Protein AF-E8ZH91-F1 (afdb_monomer)

Organism: Mycoplasma haemofelis (strain Langford 1) (NCBI:txid941640)

Solvent-accessible surface area (backbone atoms only — not comparable to full-atom values): 11921 Å² total; per-residue (Å²): 138,83,81,82,83,79,80,73,83,78,78,80,71,91,75,72,88,72,87,72,75,73,82,81,60,95,68,73,60,91,78,53,61,25,40,47,56,72,52,58,74,83,17,46,54,58,58,84,64,66,61,60,73,58,43,47,52,35,48,59,49,49,56,70,47,86,81,54,51,76,78,55,53,72,42,44,86,56,55,57,65,55,52,28,50,50,41,50,55,55,32,66,34,74,56,61,94,54,69,67,47,56,49,44,54,66,60,38,33,40,29,34,42,72,74,51,42,91,43,37,56,61,88,84,59,59,60,83,42,64,64,31,49,54,20,38,54,44,52,61,67,53,85,69,87,80,48,70,70,56,54,51,47,64,68,50,65,63,66,85,89,66,42,43,39,20,44,46,44,47,53,51,40,57,54,49,36,70,35,66,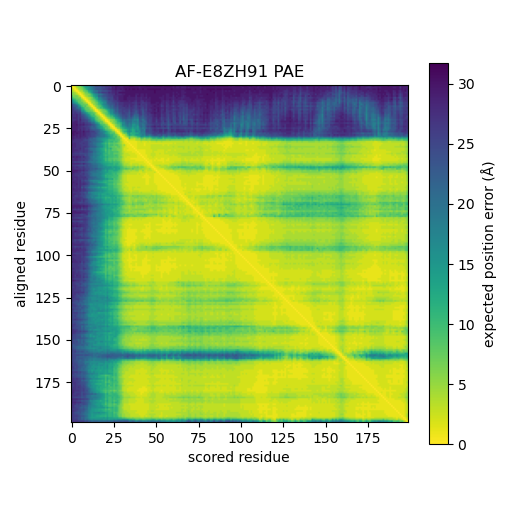28,77,49,83,85,31,67,68,53,49,48,43,68,62,25,38,34,60,128

pLDDT: mean 84.38, std 20.53, range [28.84, 97.69]

Sequence (199 aa):
MTLPAKIGASSLAFGGTAAAGYYAVSHYSSEDKSYRGKFLSISLLNTVSGDDSYWTKRLESLKKDSEASSGLSSIKTKTIEDLRGWCKDSLSRQFEEGKLFKEIDSYCTFKVLDKLGSNAIPETTADGDSKWKTAFDALGKIAEHLGEELEGIKKTQDSGSNNATKVAVKGWCKKMYSETYKGDSDKLFEVAKKVCVSA

Mean predicted aligned error: 8.86 Å

Foldseek 3Di:
DDDDDPPDDDPPPPPDPPVCPDLPPPPPPVPQQFLLSSADPQFFDDLPDDPQVVLVVLLVVLLVDPPDDPQSVVCNVHDSNSLSVSLVVRRNHGDDDDDSSSSNQQRGTDALCNVLDPQFDDLPPDLPDCLLVQLLVLLLPDPDDPDDLSVVLVPDDDDPPPSRNSVSLSVLLVVRRRGGDRDPPPPSSVSNNRRRGRD

Structure (mmCIF, N/CA/C/O backbone):
data_AF-E8ZH91-F1
#
_entry.id   AF-E8ZH91-F1
#
loop_
_atom_site.group_PDB
_atom_site.id
_atom_site.type_symbol
_atom_site.label_atom_id
_atom_site.label_alt_id
_atom_site.label_comp_id
_atom_site.label_asym_id
_atom_site.label_entity_id
_atom_site.label_seq_id
_atom_site.pdbx_PDB_ins_code
_atom_site.Cartn_x
_atom_site.Cartn_y
_atom_site.Cartn_z
_atom_site.occupancy
_atom_site.B_iso_or_equiv
_atom_site.auth_seq_id
_atom_site.auth_comp_id
_atom_site.auth_asym_id
_atom_site.auth_atom_id
_atom_site.pdbx_PDB_model_num
ATOM 1 N N . MET A 1 1 ? -26.673 33.433 35.878 1.00 32.81 1 MET A N 1
ATOM 2 C CA . MET A 1 1 ? -26.704 33.315 34.405 1.00 32.81 1 MET A CA 1
ATOM 3 C C . MET A 1 1 ? -25.358 32.771 33.962 1.00 32.81 1 MET A C 1
ATOM 5 O O . MET A 1 1 ? -24.395 33.519 33.896 1.00 32.81 1 MET A O 1
ATOM 9 N N . THR A 1 2 ? -25.257 31.458 33.791 1.00 32.34 2 THR A N 1
ATOM 10 C CA . THR A 1 2 ? -24.033 30.769 33.367 1.00 32.34 2 THR A CA 1
ATOM 11 C C . THR A 1 2 ? -24.136 30.491 31.869 1.00 32.34 2 THR A C 1
ATOM 13 O O . THR A 1 2 ? -25.056 29.815 31.415 1.00 32.34 2 THR A O 1
ATOM 16 N N . LEU A 1 3 ? -23.235 31.085 31.086 1.00 30.09 3 LEU A N 1
ATOM 17 C CA . LEU A 1 3 ? -23.124 30.857 29.644 1.00 30.09 3 LEU A CA 1
ATOM 18 C C . LEU A 1 3 ? -22.546 29.452 29.388 1.00 30.09 3 LEU A C 1
ATOM 20 O O . LEU A 1 3 ? -21.540 29.105 30.010 1.00 30.09 3 LEU A O 1
ATOM 24 N N . PRO A 1 4 ? -23.122 28.641 28.483 1.00 37.66 4 PRO A N 1
ATOM 25 C CA . PRO A 1 4 ? -22.535 27.362 28.111 1.00 37.66 4 PRO A CA 1
ATOM 26 C C . PRO A 1 4 ? -21.319 27.585 27.203 1.00 37.66 4 PRO A C 1
ATOM 28 O O . PRO A 1 4 ? -21.410 28.232 26.156 1.00 37.66 4 PRO A O 1
ATOM 31 N N . ALA A 1 5 ? -20.177 27.027 27.603 1.00 36.41 5 ALA A N 1
ATOM 32 C CA . ALA A 1 5 ? -18.974 26.969 26.786 1.00 36.41 5 ALA A CA 1
ATOM 33 C C . ALA A 1 5 ? -19.236 26.092 25.551 1.00 36.41 5 ALA A C 1
ATOM 35 O O . ALA A 1 5 ? -19.350 24.870 25.644 1.00 36.41 5 ALA A O 1
ATOM 36 N N . LYS A 1 6 ? -19.344 26.724 24.379 1.00 32.88 6 LYS A N 1
ATOM 37 C CA . LYS A 1 6 ? -19.274 26.038 23.087 1.00 32.88 6 LYS A CA 1
ATOM 38 C C . LYS A 1 6 ? -17.827 25.598 22.876 1.00 32.88 6 LYS A C 1
ATOM 40 O O . LYS A 1 6 ? -16.986 26.406 22.494 1.00 32.88 6 LYS A O 1
ATOM 45 N N . ILE A 1 7 ? -17.537 24.330 23.151 1.00 42.38 7 ILE A N 1
ATOM 46 C CA . ILE A 1 7 ? -16.271 23.706 22.765 1.00 42.38 7 ILE A CA 1
ATOM 47 C C . ILE A 1 7 ? -16.329 23.532 21.247 1.00 42.38 7 ILE A C 1
ATOM 49 O O . ILE A 1 7 ? -17.096 22.724 20.724 1.00 42.38 7 ILE A O 1
ATOM 53 N N . GLY A 1 8 ? -15.594 24.397 20.549 1.00 30.22 8 GLY A N 1
ATOM 54 C CA . GLY A 1 8 ? -15.478 24.395 19.100 1.00 30.22 8 GLY A CA 1
ATOM 55 C C . GLY A 1 8 ? -14.871 23.088 18.607 1.00 30.22 8 GLY A C 1
ATOM 56 O O . GLY A 1 8 ? -13.897 22.592 19.169 1.00 30.22 8 GLY A O 1
ATOM 57 N N . ALA A 1 9 ? -15.474 22.547 17.552 1.00 37.38 9 ALA A N 1
ATOM 58 C CA . ALA A 1 9 ? -14.964 21.415 16.807 1.00 37.38 9 ALA A CA 1
ATOM 59 C C . ALA A 1 9 ? -13.554 21.736 16.295 1.00 37.38 9 ALA A C 1
ATOM 61 O O . ALA A 1 9 ? -13.376 22.560 15.398 1.00 37.38 9 ALA A O 1
ATOM 62 N N . SER A 1 10 ? -12.551 21.086 16.876 1.00 33.47 10 SER A N 1
ATOM 63 C CA . SER A 1 10 ? -11.216 21.004 16.308 1.00 33.47 10 SER A CA 1
ATOM 64 C C . SER A 1 10 ? -11.317 20.202 15.015 1.00 33.47 10 SER A C 1
ATOM 66 O O . SER A 1 10 ? -11.408 18.977 15.005 1.00 33.47 10 SER A O 1
ATOM 68 N N . SER A 1 11 ? -11.343 20.925 13.900 1.00 33.50 11 SER A N 1
ATOM 69 C CA . SER A 1 11 ? -11.071 20.397 12.574 1.00 33.50 11 SER A CA 1
ATOM 70 C C . SER A 1 11 ? -9.696 19.730 12.594 1.00 33.50 11 SER A C 1
ATOM 72 O O . SER A 1 11 ? -8.673 20.410 12.502 1.00 33.50 11 SER A O 1
ATOM 74 N N . LEU A 1 12 ? -9.666 18.403 12.733 1.00 41.19 12 LEU A N 1
ATOM 75 C CA . LEU A 1 12 ? -8.508 17.600 12.360 1.00 41.19 12 LEU A CA 1
ATOM 76 C C . LEU A 1 12 ? -8.372 17.733 10.844 1.00 41.19 12 LEU A C 1
ATOM 78 O O . LEU A 1 12 ? -8.980 16.998 10.068 1.00 41.19 12 LEU A O 1
ATOM 82 N N . ALA A 1 13 ? -7.637 18.758 10.427 1.00 35.25 13 ALA A N 1
ATOM 83 C CA . ALA A 1 13 ? -7.169 18.891 9.069 1.00 35.25 13 ALA A CA 1
ATOM 84 C C . ALA A 1 13 ? -6.273 17.679 8.791 1.00 35.25 13 ALA A C 1
ATOM 86 O O . ALA A 1 13 ? -5.110 17.646 9.188 1.00 35.25 13 ALA A O 1
ATOM 87 N N . PHE A 1 14 ? -6.825 16.663 8.127 1.00 39.09 14 PHE A N 1
ATOM 88 C CA . PHE A 1 14 ? -6.058 15.597 7.488 1.00 39.09 14 PHE A CA 1
ATOM 89 C C . PHE A 1 14 ? -5.328 16.195 6.276 1.00 39.09 14 PHE A C 1
ATOM 91 O O . PHE A 1 14 ? -5.672 15.963 5.123 1.00 39.09 14 PHE A O 1
ATOM 98 N N . GLY A 1 15 ? -4.351 17.050 6.562 1.00 33.69 15 GLY A N 1
ATOM 99 C CA . GLY A 1 15 ? -3.428 17.663 5.622 1.00 33.69 15 GLY A CA 1
ATOM 100 C C . GLY A 1 15 ? -2.024 17.416 6.145 1.00 33.69 15 GLY A C 1
ATOM 101 O O . GLY A 1 15 ? -1.404 18.302 6.716 1.00 33.69 15 GLY A O 1
ATOM 102 N N . GLY A 1 16 ? -1.558 16.177 6.028 1.00 28.84 16 GLY A N 1
ATOM 103 C CA . GLY A 1 16 ? -0.241 15.771 6.496 1.00 28.84 16 GLY A CA 1
ATOM 104 C C . GLY A 1 16 ? 0.363 14.790 5.513 1.00 28.84 16 GLY A C 1
ATOM 105 O O . GLY A 1 16 ? 0.122 13.589 5.591 1.00 28.84 16 GLY A O 1
ATOM 106 N N . THR A 1 17 ? 1.141 15.310 4.570 1.00 34.09 17 THR A N 1
ATOM 107 C CA . THR A 1 17 ? 2.074 14.541 3.750 1.00 34.09 17 THR A CA 1
ATOM 108 C C . THR A 1 17 ? 3.071 13.821 4.657 1.00 34.09 17 THR A C 1
ATOM 110 O O . THR A 1 17 ? 4.133 14.353 4.963 1.00 34.09 17 THR A O 1
ATOM 113 N N . ALA A 1 18 ? 2.764 12.592 5.060 1.00 34.50 18 ALA A N 1
ATOM 114 C CA . ALA A 1 18 ? 3.740 11.676 5.644 1.00 34.50 18 ALA A CA 1
ATOM 115 C C . ALA A 1 18 ? 4.504 10.922 4.537 1.00 34.50 18 ALA A C 1
ATOM 117 O O . ALA A 1 18 ? 4.750 9.731 4.642 1.00 34.50 18 ALA A O 1
ATOM 118 N N . ALA A 1 19 ? 4.894 11.602 3.454 1.00 31.41 19 ALA A N 1
ATOM 119 C CA . ALA A 1 19 ? 5.746 11.024 2.410 1.00 31.41 19 ALA A CA 1
ATOM 120 C C . ALA A 1 19 ? 7.231 11.197 2.773 1.00 31.41 19 ALA A C 1
ATOM 122 O O . ALA A 1 19 ? 8.009 11.781 2.014 1.00 31.41 19 ALA A O 1
ATOM 123 N N . ALA A 1 20 ? 7.588 10.754 3.976 1.00 34.28 20 ALA A N 1
ATOM 124 C CA . ALA A 1 20 ? 8.959 10.597 4.454 1.00 34.28 20 ALA A CA 1
ATOM 125 C C . ALA A 1 20 ? 8.969 9.629 5.649 1.00 34.28 20 ALA A C 1
ATOM 127 O O . ALA A 1 20 ? 9.540 9.907 6.701 1.00 34.28 20 ALA A O 1
ATOM 128 N N . GLY A 1 21 ? 8.285 8.490 5.512 1.00 34.25 21 GLY A N 1
ATOM 129 C CA . GLY A 1 21 ? 8.521 7.352 6.390 1.00 34.25 21 GLY A CA 1
ATOM 130 C C . GLY A 1 21 ? 9.937 6.858 6.137 1.00 34.25 21 GLY A C 1
ATOM 131 O O . GLY A 1 21 ? 10.167 6.104 5.195 1.00 34.25 21 GLY A O 1
ATOM 132 N N . TYR A 1 22 ? 10.878 7.355 6.941 1.00 31.81 22 TYR A N 1
ATOM 133 C CA . TYR A 1 22 ? 12.260 6.906 7.015 1.00 31.81 22 TYR A CA 1
ATOM 134 C C . TYR A 1 22 ? 12.331 5.395 6.786 1.00 31.81 22 TYR A C 1
ATOM 136 O O . TYR A 1 22 ? 11.801 4.595 7.560 1.00 31.81 22 TYR A O 1
ATOM 144 N N . TYR A 1 23 ? 13.015 5.008 5.716 1.00 42.66 23 TYR A N 1
ATOM 145 C CA . TYR A 1 23 ? 13.534 3.664 5.542 1.00 42.66 23 TYR A CA 1
ATOM 146 C C . TYR A 1 23 ? 14.644 3.449 6.580 1.00 42.66 23 TYR A C 1
ATOM 148 O O . TYR A 1 23 ? 15.828 3.433 6.261 1.00 42.66 23 TYR A O 1
ATOM 156 N N . ALA A 1 24 ? 14.267 3.317 7.853 1.00 37.59 24 ALA A N 1
ATOM 157 C CA . ALA A 1 24 ? 15.140 2.815 8.902 1.00 37.59 24 ALA A CA 1
ATOM 158 C C . ALA A 1 24 ? 15.283 1.300 8.708 1.00 37.59 24 ALA A C 1
ATOM 160 O O . ALA A 1 24 ? 14.710 0.497 9.437 1.00 37.59 24 ALA A O 1
ATOM 161 N N . VAL A 1 25 ? 16.003 0.905 7.658 1.00 43.38 25 VAL A N 1
ATOM 162 C CA . VAL A 1 25 ? 16.436 -0.476 7.474 1.00 43.38 25 VAL A CA 1
ATOM 163 C C . VAL A 1 25 ? 17.765 -0.605 8.208 1.00 43.38 25 VAL A C 1
ATOM 165 O O . VAL A 1 25 ? 18.809 -0.203 7.703 1.00 43.38 25 VAL A O 1
ATOM 168 N N . SER A 1 26 ? 17.743 -1.195 9.402 1.00 42.44 26 SER A N 1
ATOM 169 C CA . SER A 1 26 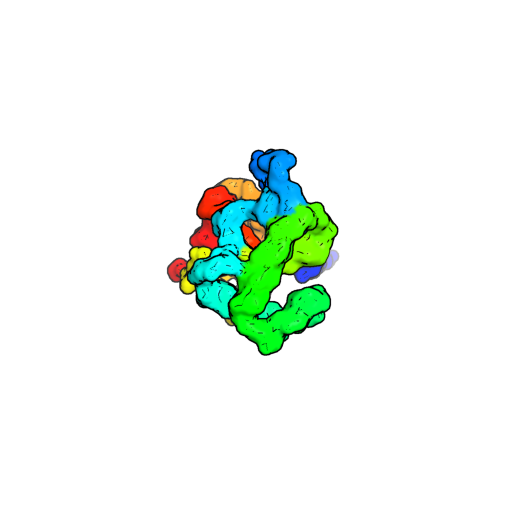? 18.935 -1.641 1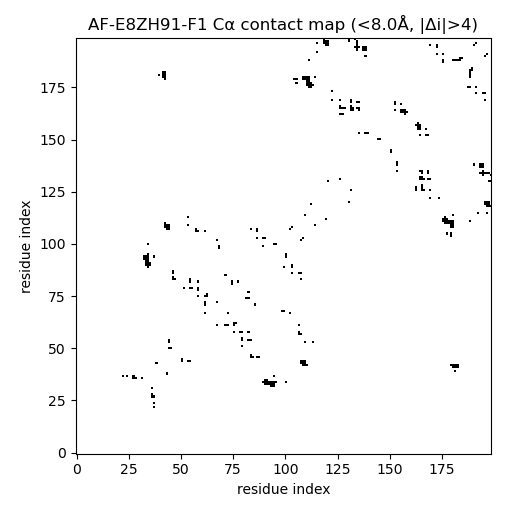0.140 1.00 42.44 26 SER A CA 1
ATOM 170 C C . SER A 1 26 ? 19.637 -2.852 9.494 1.00 42.44 26 SER A C 1
ATOM 172 O O . SER A 1 26 ? 20.406 -3.552 10.141 1.00 42.44 26 SER A O 1
ATOM 174 N N . HIS A 1 27 ? 19.437 -3.064 8.193 1.00 44.91 27 HIS A N 1
ATOM 175 C CA . HIS A 1 27 ? 20.211 -3.966 7.341 1.00 44.91 27 HIS A CA 1
ATOM 176 C C . HIS A 1 27 ? 20.866 -3.176 6.203 1.00 44.91 27 HIS A C 1
ATOM 178 O O . HIS A 1 27 ? 20.747 -3.510 5.027 1.00 44.91 27 HIS A O 1
ATOM 184 N N . TYR A 1 28 ? 21.568 -2.100 6.568 1.00 44.47 28 TYR A N 1
ATOM 185 C CA . TYR A 1 28 ? 22.561 -1.479 5.701 1.00 44.47 28 TYR A CA 1
ATOM 186 C C . TYR A 1 28 ? 23.697 -2.488 5.483 1.00 44.47 28 TYR A C 1
ATOM 188 O O . TYR A 1 28 ? 24.659 -2.531 6.247 1.00 44.47 28 TYR A O 1
ATOM 196 N N . SER A 1 29 ? 23.572 -3.339 4.462 1.00 48.94 29 SER A N 1
ATOM 197 C CA . SER A 1 29 ? 24.745 -3.987 3.882 1.00 48.94 29 SER A CA 1
ATOM 198 C C . SER A 1 29 ? 25.512 -2.889 3.158 1.00 48.94 29 SER A C 1
ATOM 200 O O . SER A 1 29 ? 25.027 -2.334 2.173 1.00 48.94 29 SER A O 1
ATOM 202 N N . SER A 1 30 ? 26.673 -2.511 3.686 1.00 55.28 30 SER A N 1
ATOM 203 C CA . SER A 1 30 ? 27.476 -1.373 3.223 1.00 55.28 30 SER A CA 1
ATOM 204 C C . SER A 1 30 ? 27.987 -1.484 1.780 1.00 55.28 30 SER A C 1
ATOM 206 O O . SER A 1 30 ? 28.663 -0.572 1.306 1.00 55.28 30 SER A O 1
ATOM 208 N N . GLU A 1 31 ? 27.688 -2.584 1.088 1.00 68.62 31 GLU A N 1
ATOM 209 C CA . GLU A 1 31 ? 28.233 -2.907 -0.229 1.00 68.62 31 GLU A CA 1
ATOM 210 C C . GLU A 1 31 ? 27.305 -2.522 -1.391 1.00 68.62 31 GLU A C 1
ATOM 212 O O . GLU A 1 31 ? 27.800 -2.043 -2.412 1.00 68.62 31 GLU A O 1
ATOM 217 N N . ASP A 1 32 ? 25.976 -2.631 -1.248 1.00 79.44 32 ASP A N 1
ATOM 218 C CA . ASP A 1 32 ? 25.045 -2.263 -2.325 1.00 79.44 32 ASP A CA 1
ATOM 219 C C . ASP A 1 32 ? 24.571 -0.810 -2.184 1.00 79.44 32 ASP A C 1
ATOM 221 O O . ASP A 1 32 ? 23.653 -0.473 -1.432 1.00 79.44 32 ASP A O 1
ATOM 225 N N . LYS A 1 33 ? 25.226 0.076 -2.939 1.00 87.06 33 LYS A N 1
ATOM 226 C CA . LYS A 1 33 ? 24.885 1.503 -3.014 1.00 87.06 33 LYS A CA 1
ATOM 227 C C . LYS A 1 33 ? 23.756 1.802 -3.999 1.00 87.06 33 LYS A C 1
ATOM 229 O O . LYS A 1 33 ? 23.484 2.978 -4.231 1.00 87.06 33 LYS A O 1
ATOM 234 N N . SER A 1 34 ? 23.131 0.798 -4.610 1.00 93.00 34 SER A N 1
ATOM 235 C CA . SER A 1 34 ? 22.026 1.008 -5.543 1.00 93.00 34 SER A CA 1
ATOM 236 C C . SER A 1 34 ? 20.705 1.314 -4.832 1.00 93.00 34 SER A C 1
ATOM 238 O O . SER A 1 34 ? 20.564 1.141 -3.618 1.00 93.00 34 SER A O 1
ATOM 240 N N . TYR A 1 35 ? 19.701 1.745 -5.596 1.00 92.56 35 TYR A N 1
ATOM 241 C CA . TYR A 1 35 ? 18.329 1.840 -5.101 1.00 92.56 35 TYR A CA 1
ATOM 242 C C . TYR A 1 35 ? 17.803 0.493 -4.601 1.00 92.56 35 TYR A C 1
ATOM 244 O O . TYR A 1 35 ? 17.126 0.469 -3.576 1.00 92.56 35 TYR A O 1
ATOM 252 N N . ARG A 1 36 ? 18.132 -0.625 -5.267 1.00 93.81 36 ARG A N 1
ATOM 253 C CA . ARG A 1 36 ? 17.724 -1.974 -4.840 1.00 93.81 36 ARG A CA 1
ATOM 254 C C . ARG A 1 36 ? 18.153 -2.262 -3.405 1.00 93.81 36 ARG A C 1
ATOM 256 O O . ARG A 1 36 ? 17.325 -2.736 -2.634 1.00 93.81 36 ARG A O 1
ATOM 263 N N . GLY A 1 37 ? 19.379 -1.894 -3.034 1.00 89.31 37 GLY A N 1
ATOM 264 C CA . GLY A 1 37 ? 19.910 -2.063 -1.678 1.00 89.31 37 GLY A CA 1
ATOM 265 C C . GLY A 1 37 ? 19.148 -1.305 -0.581 1.00 89.31 37 GLY A C 1
ATOM 266 O O . GLY A 1 37 ? 19.400 -1.529 0.601 1.00 89.31 37 GLY A O 1
ATOM 267 N N . LYS A 1 38 ? 18.212 -0.409 -0.931 1.00 89.06 38 LYS A N 1
ATOM 268 C CA . LYS A 1 38 ? 17.367 0.325 0.031 1.00 89.06 38 LYS A CA 1
ATOM 269 C C . LYS A 1 38 ? 16.019 -0.327 0.314 1.00 89.06 38 LYS A C 1
ATOM 271 O O . LYS A 1 38 ? 15.352 0.072 1.266 1.00 89.06 38 LYS A O 1
ATOM 276 N N . PHE A 1 39 ? 15.624 -1.320 -0.475 1.00 89.69 39 PHE A N 1
ATOM 277 C CA . PHE A 1 39 ? 14.373 -2.045 -0.288 1.00 89.69 39 PHE A CA 1
ATOM 278 C C . PHE A 1 39 ? 14.654 -3.452 0.231 1.00 89.69 39 PHE A C 1
ATOM 280 O O . PHE A 1 39 ? 15.645 -4.082 -0.133 1.00 89.69 39 PHE A O 1
ATOM 287 N N . LEU A 1 40 ? 13.747 -3.980 1.052 1.00 88.94 40 LEU A N 1
ATOM 288 C CA . LEU A 1 40 ? 13.766 -5.404 1.361 1.00 88.94 40 LEU A CA 1
ATOM 289 C C . LEU A 1 40 ? 13.405 -6.176 0.090 1.00 88.94 40 LEU A C 1
A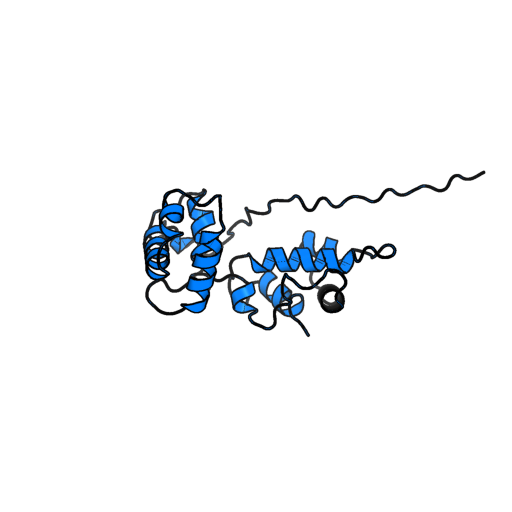TOM 291 O O . LEU A 1 40 ? 12.476 -5.796 -0.622 1.00 88.94 40 LEU A O 1
ATOM 295 N N . SER A 1 41 ? 14.082 -7.292 -0.181 1.00 90.06 41 SER A N 1
ATOM 296 C CA . SER A 1 41 ? 13.793 -8.101 -1.374 1.00 90.06 41 SER A CA 1
ATOM 297 C C . SER A 1 41 ? 12.325 -8.535 -1.446 1.00 90.06 41 SER A C 1
ATOM 299 O O . SER A 1 41 ? 11.755 -8.575 -2.528 1.00 90.06 41 SER A O 1
ATOM 301 N N . ILE A 1 42 ? 11.694 -8.790 -0.292 1.00 91.56 42 ILE A N 1
ATOM 302 C CA . ILE A 1 42 ? 10.270 -9.152 -0.188 1.00 91.56 42 ILE A CA 1
ATOM 303 C C . ILE A 1 42 ? 9.315 -8.000 -0.551 1.00 91.56 42 ILE A C 1
ATOM 305 O O . ILE A 1 42 ? 8.150 -8.230 -0.873 1.00 91.56 42 ILE A O 1
ATOM 309 N N . SER A 1 43 ? 9.800 -6.758 -0.503 1.00 94.88 43 SER A N 1
ATOM 310 C CA . SER A 1 43 ? 9.038 -5.570 -0.879 1.00 94.88 43 SER A CA 1
ATOM 311 C C . SER A 1 43 ? 8.991 -5.366 -2.386 1.00 94.88 43 SER A C 1
ATOM 313 O O . SER A 1 43 ? 8.048 -4.754 -2.869 1.00 94.88 43 SER A O 1
ATOM 315 N N . LEU A 1 44 ? 9.989 -5.834 -3.136 1.00 95.94 44 LEU A N 1
ATOM 316 C CA . LEU A 1 44 ? 10.113 -5.558 -4.567 1.00 95.94 44 LEU A CA 1
ATOM 317 C C . LEU A 1 44 ? 9.236 -6.496 -5.403 1.00 95.94 44 LEU A C 1
ATOM 319 O O . LEU A 1 44 ? 9.202 -7.702 -5.169 1.00 95.94 44 LEU A O 1
ATOM 323 N N . LEU A 1 45 ? 8.576 -5.939 -6.419 1.00 96.75 45 LEU A N 1
ATOM 324 C CA . LEU A 1 45 ? 7.939 -6.727 -7.474 1.00 96.75 45 LEU A CA 1
ATOM 325 C C . LEU A 1 45 ? 9.005 -7.401 -8.344 1.00 96.75 45 LE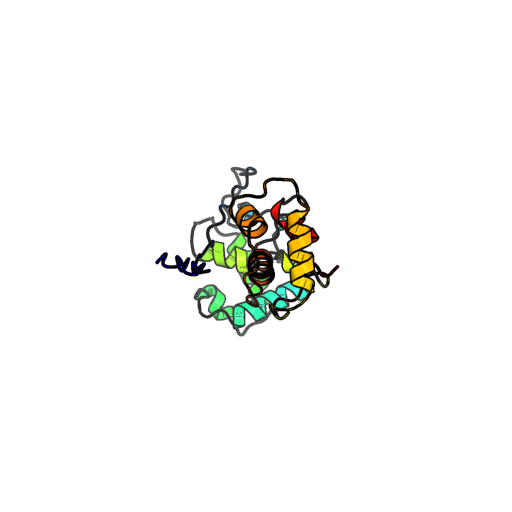U A C 1
ATOM 327 O O . LEU A 1 45 ? 10.077 -6.836 -8.593 1.00 96.75 45 LEU A O 1
ATOM 331 N N . ASN A 1 46 ? 8.704 -8.591 -8.863 1.00 95.38 46 ASN A N 1
ATOM 332 C CA . ASN A 1 46 ? 9.619 -9.285 -9.759 1.00 95.38 46 ASN A CA 1
ATOM 333 C C . ASN A 1 46 ? 9.719 -8.554 -11.111 1.00 95.38 46 ASN A C 1
ATOM 335 O O . ASN A 1 46 ? 8.742 -8.435 -11.850 1.00 95.38 46 ASN A O 1
ATOM 339 N N . THR A 1 47 ? 10.918 -8.071 -11.449 1.00 93.81 47 THR A N 1
ATOM 340 C CA . THR A 1 47 ? 11.181 -7.322 -12.692 1.00 93.81 47 THR A CA 1
ATOM 341 C C . THR A 1 47 ? 11.521 -8.207 -13.897 1.00 93.81 47 THR A C 1
ATOM 343 O O . THR A 1 47 ? 11.842 -7.683 -14.959 1.00 93.81 47 THR A O 1
ATOM 346 N N . VAL A 1 48 ? 11.538 -9.533 -13.734 1.00 88.75 48 VAL A N 1
ATOM 347 C CA . VAL A 1 48 ? 11.891 -10.511 -14.778 1.00 88.75 48 VAL A CA 1
ATOM 348 C C . VAL A 1 48 ? 10.651 -11.246 -15.282 1.00 88.75 48 VAL A C 1
ATOM 350 O O . VAL A 1 48 ? 10.448 -11.333 -16.488 1.00 88.75 48 VAL A O 1
ATOM 353 N N . SER A 1 49 ? 9.819 -11.764 -14.378 1.00 87.00 49 SER A N 1
ATOM 354 C CA . SER A 1 49 ? 8.624 -12.544 -14.722 1.00 87.00 49 SER A CA 1
ATOM 355 C C . SER A 1 49 ? 7.652 -12.635 -13.546 1.00 87.00 49 SER A C 1
ATOM 357 O O . SER A 1 49 ? 8.091 -12.671 -12.398 1.00 87.00 49 SER A O 1
ATOM 359 N N . GLY A 1 50 ? 6.355 -12.781 -13.824 1.00 92.12 50 GLY A N 1
ATOM 360 C CA . GLY A 1 50 ? 5.325 -12.917 -12.792 1.00 92.12 50 GLY A CA 1
ATOM 361 C C . GLY A 1 50 ? 4.919 -11.584 -12.160 1.00 92.12 50 GLY A C 1
ATOM 362 O O . GLY A 1 50 ? 5.362 -10.513 -12.572 1.00 92.12 50 GLY A O 1
ATOM 363 N N . ASP A 1 51 ? 4.039 -11.642 -11.162 1.00 94.12 51 ASP A N 1
ATOM 364 C CA . ASP A 1 51 ? 3.390 -10.468 -10.557 1.00 94.12 51 ASP A CA 1
ATOM 365 C C . ASP A 1 51 ? 2.549 -9.628 -11.544 1.00 94.12 51 ASP A C 1
ATOM 367 O O . ASP A 1 51 ? 2.271 -8.458 -11.288 1.00 94.12 51 ASP A O 1
ATOM 371 N N . ASP A 1 52 ? 2.130 -10.199 -12.680 1.00 95.50 52 ASP A N 1
ATOM 372 C CA . ASP A 1 52 ? 1.447 -9.501 -13.786 1.00 95.50 52 ASP A CA 1
ATOM 373 C C . ASP A 1 52 ? 0.227 -8.690 -13.323 1.00 95.50 52 ASP A C 1
ATOM 375 O O . ASP A 1 52 ? 0.018 -7.554 -13.757 1.00 95.50 52 ASP A O 1
ATOM 379 N N . SER A 1 53 ? -0.560 -9.237 -12.393 1.00 95.81 53 SER A N 1
ATOM 380 C CA . SER A 1 53 ? -1.726 -8.551 -11.829 1.00 95.81 53 SER A CA 1
ATOM 381 C C . SER A 1 53 ? -1.337 -7.303 -11.028 1.00 95.81 53 SER A C 1
ATOM 383 O O . SER A 1 53 ? -2.036 -6.291 -11.078 1.00 95.81 53 SER A O 1
ATOM 385 N N . TYR A 1 54 ? -0.202 -7.332 -10.327 1.00 96.81 54 TYR A N 1
ATOM 386 C CA . TYR A 1 54 ? 0.319 -6.192 -9.576 1.00 96.81 54 TYR A CA 1
ATOM 387 C C . TYR A 1 54 ? 0.957 -5.159 -10.502 1.00 96.81 54 TYR A C 1
ATOM 389 O O . TYR A 1 54 ? 0.685 -3.968 -10.360 1.00 96.81 54 TYR A O 1
ATOM 397 N N . TRP A 1 55 ? 1.716 -5.597 -11.507 1.00 97.56 55 TRP A N 1
ATOM 398 C CA . TRP A 1 55 ? 2.251 -4.710 -12.541 1.00 97.56 55 TRP A CA 1
ATOM 399 C C . TRP A 1 55 ? 1.149 -3.983 -13.312 1.00 97.56 55 TRP A C 1
ATOM 401 O O . TRP A 1 55 ? 1.260 -2.781 -13.550 1.00 97.56 55 TRP A O 1
ATOM 411 N N . THR A 1 56 ? 0.049 -4.675 -13.616 1.00 96.75 56 THR A N 1
ATOM 412 C CA . THR A 1 56 ? -1.138 -4.069 -14.235 1.00 96.75 56 THR A CA 1
ATOM 413 C C . THR A 1 56 ? -1.698 -2.951 -13.356 1.00 96.75 56 THR A C 1
ATOM 415 O O . THR A 1 56 ? -1.855 -1.826 -13.830 1.00 96.75 56 THR A O 1
ATOM 418 N N . LYS A 1 57 ? -1.887 -3.200 -12.050 1.00 96.00 57 LYS A N 1
ATOM 419 C CA . LYS A 1 57 ? -2.323 -2.164 -11.095 1.00 96.00 57 LYS A CA 1
ATOM 420 C C . LYS A 1 57 ? -1.364 -0.970 -11.045 1.00 96.00 57 LYS A C 1
ATOM 422 O O . LYS A 1 57 ? -1.812 0.173 -10.964 1.00 96.00 57 LYS A O 1
ATOM 427 N N . ARG A 1 58 ? -0.045 -1.203 -11.080 1.00 97.19 58 ARG A N 1
ATOM 428 C CA . ARG A 1 58 ? 0.955 -0.118 -11.076 1.00 97.19 58 ARG A CA 1
ATOM 429 C C . ARG A 1 58 ? 0.899 0.719 -12.338 1.00 97.19 58 ARG A C 1
ATOM 431 O O . ARG A 1 58 ? 0.907 1.941 -12.236 1.00 97.19 58 ARG A O 1
ATOM 438 N N . LEU A 1 59 ? 0.765 0.091 -13.501 1.00 96.88 59 LEU A N 1
ATOM 439 C CA . LEU A 1 59 ? 0.617 0.807 -14.762 1.00 96.88 59 LEU A CA 1
ATOM 440 C C . LEU A 1 59 ? -0.688 1.620 -14.805 1.00 96.88 59 LEU A C 1
ATOM 442 O O . LEU A 1 59 ? -0.691 2.760 -15.265 1.00 96.88 59 LEU A O 1
ATOM 446 N N . GLU A 1 60 ? -1.794 1.074 -14.296 1.00 96.00 60 GLU A N 1
ATOM 447 C CA . GLU A 1 60 ? -3.067 1.797 -14.172 1.00 96.00 60 GLU A CA 1
ATOM 448 C C . GLU A 1 60 ? -2.992 2.989 -13.214 1.00 96.00 60 GLU A C 1
ATOM 450 O O . GLU A 1 60 ? -3.609 4.024 -13.473 1.00 96.00 60 GLU A O 1
ATOM 455 N N . SER A 1 61 ? -2.247 2.854 -12.115 1.00 94.38 61 SER A N 1
ATOM 456 C CA . SER A 1 61 ? -1.981 3.951 -11.183 1.00 94.38 61 SER A CA 1
ATOM 457 C C . SER A 1 61 ? -1.110 5.026 -11.837 1.00 94.38 61 SER A C 1
ATOM 459 O O . SER A 1 61 ? -1.494 6.194 -11.848 1.00 94.38 61 SER A O 1
ATOM 461 N N . LEU A 1 62 ? -0.019 4.625 -12.496 1.00 95.56 62 LEU A N 1
ATOM 462 C CA . LEU A 1 62 ? 0.895 5.523 -13.201 1.00 95.56 62 LEU A CA 1
ATOM 463 C C . LEU A 1 62 ? 0.188 6.337 -14.292 1.00 95.56 62 LEU A C 1
ATOM 465 O O . LEU A 1 62 ? 0.440 7.531 -14.442 1.00 95.56 62 LEU A O 1
ATOM 469 N N . LYS A 1 63 ? -0.741 5.721 -15.032 1.00 95.56 63 LYS A N 1
ATOM 470 C CA . LYS A 1 63 ? -1.575 6.398 -16.042 1.00 95.56 63 LYS A CA 1
ATOM 471 C C . LYS A 1 63 ? -2.339 7.605 -15.491 1.00 95.56 63 LYS A C 1
ATOM 473 O O . LYS A 1 63 ? -2.638 8.520 -16.253 1.00 95.56 63 LYS A O 1
ATOM 478 N N . LYS A 1 64 ? -2.655 7.603 -14.194 1.00 93.75 64 LYS A N 1
ATOM 479 C CA . LYS A 1 64 ? -3.439 8.640 -13.507 1.00 93.75 64 LYS A CA 1
ATOM 480 C C . LYS A 1 64 ? -2.574 9.634 -12.728 1.00 93.75 64 LYS A C 1
ATOM 482 O O . LYS A 1 64 ? -3.101 10.631 -12.250 1.00 93.75 64 LYS A O 1
ATOM 487 N N . ASP A 1 65 ? -1.276 9.378 -12.591 1.00 92.62 65 ASP A N 1
ATOM 488 C CA . ASP A 1 65 ? -0.364 10.214 -11.812 1.00 92.62 65 ASP A CA 1
ATOM 489 C C . ASP A 1 65 ? 0.099 11.429 -12.627 1.00 92.62 65 ASP A C 1
ATOM 491 O O . ASP A 1 65 ? 0.921 11.292 -13.531 1.00 92.62 65 ASP A O 1
ATOM 495 N N . SER A 1 66 ? -0.401 12.630 -12.328 1.00 90.25 66 SER A N 1
ATOM 496 C CA . SER A 1 66 ? 0.024 13.868 -13.003 1.00 90.25 66 SER A CA 1
ATOM 497 C C . SER A 1 66 ? 1.466 14.269 -12.691 1.00 90.25 66 SER A C 1
ATOM 499 O O . SER A 1 66 ? 2.087 14.951 -13.503 1.00 90.25 66 SER A O 1
ATOM 501 N N . GLU A 1 67 ? 2.015 13.807 -11.568 1.00 90.19 67 GLU A N 1
ATOM 502 C CA . GLU A 1 67 ? 3.295 14.251 -11.016 1.00 90.19 67 GLU A CA 1
ATOM 503 C C . GLU A 1 67 ? 4.470 13.345 -11.397 1.00 90.19 67 GLU A C 1
ATOM 505 O O . GLU A 1 67 ? 5.614 13.648 -11.049 1.00 90.19 67 GLU A O 1
ATOM 510 N N . ALA A 1 68 ? 4.230 12.254 -12.129 1.00 90.12 68 ALA A N 1
ATOM 511 C CA . ALA A 1 68 ? 5.274 11.333 -12.576 1.00 90.12 68 ALA A CA 1
ATOM 512 C C . ALA A 1 68 ? 6.425 12.060 -13.304 1.00 90.12 68 ALA A C 1
ATOM 514 O O . ALA A 1 68 ? 6.204 12.944 -14.137 1.00 90.12 68 ALA A O 1
ATOM 515 N N . SER A 1 69 ? 7.677 11.680 -13.030 1.00 89.88 69 SER A N 1
ATOM 516 C CA . SER A 1 69 ? 8.863 12.207 -13.718 1.00 89.88 69 SER A CA 1
ATOM 517 C C . SER A 1 69 ? 8.781 12.031 -15.232 1.00 89.88 69 SER A C 1
ATOM 519 O O . SER A 1 69 ? 7.986 11.248 -15.750 1.00 89.88 69 SER A O 1
ATOM 521 N N . SER A 1 70 ? 9.632 12.742 -15.971 1.00 86.44 70 SER A N 1
ATOM 522 C CA . SER A 1 70 ? 9.735 12.586 -17.427 1.00 86.44 70 SER A CA 1
ATOM 523 C C . SER A 1 70 ? 10.016 11.134 -17.837 1.00 86.44 70 SER A C 1
ATOM 525 O O . SER A 1 70 ? 9.417 10.644 -18.794 1.00 86.44 70 SER A O 1
ATOM 527 N N . GLY A 1 71 ? 10.857 10.427 -17.072 1.00 84.38 71 GLY A N 1
ATOM 528 C CA . GLY A 1 71 ? 11.157 9.010 -17.285 1.00 84.38 71 GLY A CA 1
ATOM 529 C C . GLY A 1 71 ? 9.904 8.136 -17.223 1.00 84.38 71 GLY A C 1
ATOM 530 O O . GLY A 1 71 ? 9.615 7.412 -18.174 1.00 84.38 71 GLY A O 1
ATOM 531 N N . LEU A 1 72 ? 9.114 8.266 -16.155 1.00 90.19 72 LEU A N 1
ATOM 532 C CA . LEU A 1 72 ? 7.870 7.511 -15.972 1.00 90.19 72 LEU A CA 1
ATOM 533 C C . LEU A 1 72 ? 6.717 7.991 -16.858 1.00 90.19 72 LEU A C 1
ATOM 535 O O . LEU A 1 72 ? 5.899 7.191 -17.309 1.00 90.19 72 LEU A O 1
ATOM 539 N N . SER A 1 73 ? 6.642 9.287 -17.147 1.00 90.69 73 SER A N 1
ATOM 540 C CA . SER A 1 73 ? 5.586 9.861 -17.982 1.00 90.69 73 SER A CA 1
ATOM 541 C C . SER A 1 73 ? 5.590 9.268 -19.388 1.00 90.69 73 SER A C 1
ATOM 543 O O . SER A 1 73 ? 4.523 9.044 -19.954 1.00 90.69 73 SER A O 1
ATOM 545 N N . SER A 1 74 ? 6.769 8.915 -19.910 1.00 91.00 74 SER A N 1
ATOM 546 C CA . SER A 1 74 ? 6.900 8.210 -21.190 1.00 91.00 74 SER A CA 1
ATOM 547 C C . SER A 1 74 ? 6.307 6.791 -21.192 1.00 91.00 74 SER A C 1
ATOM 549 O O . SER A 1 74 ? 6.072 6.237 -22.261 1.00 91.00 74 SER A O 1
ATOM 551 N N . ILE A 1 75 ? 6.051 6.203 -20.017 1.00 94.81 75 ILE A N 1
ATOM 552 C CA . ILE A 1 75 ? 5.555 4.828 -19.835 1.00 94.81 75 ILE A CA 1
ATOM 553 C C . ILE A 1 75 ? 4.031 4.789 -19.673 1.00 94.81 75 ILE A C 1
ATOM 555 O O . ILE A 1 75 ? 3.417 3.749 -19.890 1.00 94.81 75 ILE A O 1
ATOM 559 N N . LYS A 1 76 ? 3.377 5.917 -19.367 1.00 91.81 76 LYS A N 1
ATOM 560 C CA . LYS A 1 76 ? 1.918 5.979 -19.144 1.00 91.81 76 LYS A CA 1
ATOM 561 C C . LYS A 1 76 ? 1.099 5.381 -20.292 1.00 91.81 76 LYS A C 1
ATOM 563 O O . LYS A 1 76 ? 0.058 4.777 -20.061 1.00 91.81 76 LYS A O 1
ATOM 568 N N . THR A 1 77 ? 1.560 5.519 -21.527 1.00 90.50 77 THR A N 1
ATOM 569 C CA . THR A 1 77 ? 0.874 5.007 -22.724 1.00 90.50 77 THR A CA 1
ATOM 570 C C . THR A 1 77 ? 1.390 3.643 -23.189 1.00 90.50 77 THR A C 1
ATOM 572 O O . THR A 1 77 ? 0.993 3.177 -24.255 1.00 90.50 77 THR A O 1
ATOM 575 N N . LYS A 1 78 ? 2.267 3.002 -22.410 1.00 93.94 78 LYS A N 1
ATOM 576 C CA . LYS A 1 78 ? 3.002 1.791 -22.786 1.00 93.94 78 LYS A CA 1
ATOM 577 C C . LYS A 1 78 ? 2.508 0.529 -22.063 1.00 93.94 78 LYS A C 1
ATOM 579 O O . LYS A 1 78 ? 1.421 0.526 -21.480 1.00 93.94 78 LYS A O 1
ATOM 584 N N . THR A 1 79 ? 3.281 -0.555 -22.165 1.00 95.38 79 THR A N 1
ATOM 585 C CA . THR A 1 79 ? 2.965 -1.896 -21.650 1.00 95.38 79 THR A CA 1
ATOM 586 C C . THR A 1 79 ? 3.462 -2.117 -20.217 1.00 95.38 79 THR A C 1
ATOM 588 O O . THR A 1 79 ? 4.189 -1.292 -19.655 1.00 95.38 79 THR A O 1
ATOM 591 N N . ILE A 1 80 ? 3.075 -3.244 -19.606 1.00 95.94 80 ILE A N 1
ATOM 592 C CA . ILE A 1 80 ? 3.598 -3.631 -18.286 1.00 95.94 80 ILE A CA 1
ATOM 593 C C . ILE A 1 80 ? 5.089 -3.996 -18.367 1.00 95.94 80 ILE A C 1
ATOM 595 O O . ILE A 1 80 ? 5.825 -3.792 -17.402 1.00 95.94 80 ILE A O 1
ATOM 599 N N . GLU A 1 81 ? 5.558 -4.479 -19.519 1.00 96.12 81 GLU A N 1
ATOM 600 C CA . GLU A 1 81 ? 6.956 -4.815 -19.793 1.00 96.12 81 GLU A CA 1
ATOM 601 C C . GLU A 1 81 ? 7.839 -3.565 -19.797 1.00 96.12 81 GLU A C 1
ATOM 603 O O . GLU A 1 81 ? 8.938 -3.591 -19.244 1.00 96.12 81 GLU A O 1
ATOM 608 N N . ASP A 1 82 ? 7.342 -2.451 -20.341 1.00 96.44 82 ASP A N 1
ATOM 609 C CA . ASP A 1 82 ? 8.042 -1.164 -20.297 1.00 96.44 82 ASP A CA 1
ATOM 610 C C . ASP A 1 82 ? 8.222 -0.671 -18.853 1.00 96.44 82 ASP A C 1
ATOM 612 O O . ASP A 1 82 ? 9.303 -0.211 -18.477 1.00 96.44 82 ASP A O 1
ATOM 616 N N . LEU A 1 83 ? 7.183 -0.809 -18.019 1.00 97.12 83 LEU A N 1
ATOM 617 C CA . LEU A 1 83 ? 7.259 -0.449 -16.601 1.00 97.12 83 LEU A CA 1
ATOM 618 C C . LEU A 1 83 ? 8.224 -1.363 -15.831 1.00 97.12 83 LEU A C 1
ATOM 620 O O . LEU A 1 83 ? 9.030 -0.875 -15.037 1.00 97.12 83 LEU A O 1
ATOM 624 N N . ARG A 1 84 ? 8.204 -2.675 -16.099 1.00 97.19 84 ARG A N 1
ATOM 625 C CA . ARG A 1 84 ? 9.171 -3.633 -15.535 1.00 97.19 84 ARG A CA 1
ATOM 626 C C . ARG A 1 84 ? 10.603 -3.281 -15.906 1.00 97.19 84 ARG A C 1
ATOM 628 O O . ARG A 1 84 ? 11.468 -3.279 -15.030 1.00 97.19 84 ARG A O 1
ATOM 635 N N . GLY A 1 85 ? 10.844 -2.976 -17.182 1.00 96.94 85 GLY A N 1
ATOM 636 C CA . GLY A 1 85 ? 12.148 -2.552 -17.687 1.00 96.94 85 GLY A CA 1
ATOM 637 C C . GLY A 1 85 ? 12.638 -1.301 -16.966 1.00 96.94 85 GLY A C 1
ATOM 638 O O . GLY A 1 85 ? 13.732 -1.297 -16.405 1.00 96.94 85 GLY A O 1
ATOM 639 N N . TRP A 1 86 ? 11.780 -0.287 -16.850 1.00 97.25 86 TRP A N 1
ATOM 640 C CA . TRP A 1 86 ? 12.111 0.928 -16.110 1.00 97.25 86 TRP A CA 1
ATOM 641 C C . TRP A 1 86 ? 12.423 0.666 -14.635 1.00 97.25 86 TRP A C 1
ATOM 643 O O . TRP A 1 86 ? 13.394 1.218 -14.116 1.00 97.25 86 TRP A O 1
ATOM 653 N N . CYS A 1 87 ? 11.652 -0.188 -13.958 1.00 97.50 87 CYS A N 1
ATOM 654 C CA . CYS A 1 87 ? 11.929 -0.566 -12.574 1.00 97.50 87 CYS A CA 1
ATOM 655 C C . CYS A 1 87 ? 13.261 -1.310 -12.447 1.00 97.50 87 CYS A C 1
ATOM 657 O O . CYS A 1 87 ? 14.042 -1.009 -11.546 1.00 97.50 87 CYS A O 1
ATOM 659 N N . LYS A 1 88 ? 13.553 -2.249 -13.357 1.00 97.12 88 LYS A N 1
ATOM 660 C CA . LYS A 1 88 ? 14.823 -2.986 -13.391 1.00 97.12 88 LYS A CA 1
ATOM 661 C C . LYS A 1 88 ? 16.009 -2.030 -13.496 1.00 97.12 88 LYS A C 1
ATOM 663 O O . LYS A 1 88 ? 16.933 -2.123 -12.686 1.00 97.12 88 LYS A O 1
ATOM 668 N N . ASP A 1 89 ? 15.943 -1.100 -14.445 1.00 96.38 89 ASP A N 1
ATOM 669 C CA . ASP A 1 89 ? 17.001 -0.123 -14.687 1.00 96.38 89 ASP A CA 1
ATOM 670 C C . ASP A 1 89 ? 17.132 0.840 -13.506 1.00 96.38 89 ASP A C 1
ATOM 672 O O . ASP A 1 89 ? 18.231 1.047 -12.995 1.00 96.38 89 ASP A O 1
ATOM 676 N N . SER A 1 90 ? 16.018 1.382 -13.013 1.00 95.62 90 SER A N 1
ATOM 677 C CA . SER A 1 90 ? 16.003 2.343 -11.905 1.00 95.62 90 SER A CA 1
ATOM 678 C C . SER A 1 90 ? 16.545 1.746 -10.608 1.00 95.62 90 SER A C 1
ATOM 680 O O . SER A 1 90 ? 17.345 2.386 -9.931 1.00 95.62 90 SER A O 1
ATOM 682 N N . LEU A 1 91 ? 16.195 0.494 -10.301 1.00 95.62 91 LEU A N 1
ATOM 683 C CA . LEU A 1 91 ? 16.690 -0.224 -9.124 1.00 95.62 91 LEU A CA 1
ATOM 684 C C . LEU A 1 91 ? 18.205 -0.480 -9.162 1.00 95.62 91 LEU A C 1
ATOM 686 O O . LEU A 1 91 ? 18.813 -0.597 -8.104 1.00 95.62 91 LEU A O 1
ATOM 690 N N . SER A 1 92 ? 18.816 -0.576 -10.348 1.00 95.44 92 SER A N 1
ATOM 691 C CA . SER A 1 92 ? 20.268 -0.781 -10.498 1.00 95.44 92 SER A CA 1
ATOM 692 C C . SER A 1 92 ? 21.104 0.496 -10.372 1.00 95.44 92 SER A C 1
ATOM 694 O O . SER A 1 92 ? 22.321 0.419 -10.207 1.00 95.44 92 SER A O 1
ATOM 696 N N . ARG A 1 93 ? 20.474 1.676 -10.440 1.00 94.81 93 ARG A N 1
ATOM 697 C CA . ARG A 1 93 ? 21.177 2.962 -10.335 1.00 94.81 93 ARG A CA 1
ATOM 698 C C . ARG A 1 93 ? 21.685 3.188 -8.919 1.00 94.81 93 ARG A C 1
ATOM 700 O O . ARG A 1 93 ? 21.087 2.700 -7.962 1.00 94.81 93 ARG A O 1
ATOM 707 N N . GLN A 1 94 ? 22.748 3.980 -8.795 1.00 93.50 94 GLN A N 1
ATOM 708 C CA . GLN A 1 94 ? 23.234 4.451 -7.503 1.00 93.50 94 GLN A CA 1
ATOM 709 C C . GLN A 1 94 ? 22.134 5.237 -6.779 1.00 93.50 94 GLN A C 1
ATOM 711 O O . GLN A 1 94 ? 21.433 6.046 -7.385 1.00 93.50 94 GLN A O 1
ATOM 716 N N . PHE A 1 95 ? 21.979 4.961 -5.488 1.00 90.69 95 PHE A N 1
ATOM 717 C CA . PHE A 1 95 ? 20.986 5.599 -4.647 1.00 90.69 95 PHE A CA 1
ATOM 718 C C . PHE A 1 95 ? 21.290 7.082 -4.462 1.00 90.69 95 PHE A C 1
ATOM 720 O O . PHE A 1 95 ? 22.389 7.460 -4.049 1.00 90.69 95 PHE A O 1
ATOM 727 N N . GLU A 1 96 ? 20.253 7.883 -4.669 1.00 87.25 96 GLU A N 1
ATOM 728 C CA . GLU A 1 96 ? 20.186 9.288 -4.304 1.00 87.25 96 GLU A CA 1
ATOM 729 C C . GLU A 1 96 ? 18.816 9.534 -3.665 1.00 87.25 96 GLU A C 1
ATOM 731 O O . GLU A 1 96 ? 17.796 8.988 -4.096 1.00 87.25 96 GLU A O 1
ATOM 736 N N . GLU A 1 97 ? 18.766 10.341 -2.611 1.00 82.12 97 GLU A N 1
ATOM 737 C CA . GLU A 1 97 ? 17.475 10.770 -2.087 1.00 82.12 97 GLU A CA 1
ATOM 738 C C . GLU A 1 97 ? 16.789 11.688 -3.098 1.00 82.12 97 GLU A C 1
ATOM 740 O O . GLU A 1 97 ? 17.410 12.566 -3.695 1.00 82.12 97 GLU A O 1
ATOM 745 N N . GLY A 1 98 ? 15.484 11.505 -3.293 1.00 88.12 98 GLY A N 1
ATOM 746 C CA . GLY A 1 98 ? 14.722 12.383 -4.167 1.00 88.12 98 GLY A CA 1
ATOM 747 C C . GLY A 1 98 ? 13.532 11.711 -4.825 1.00 88.12 98 GLY A C 1
ATOM 748 O O . GLY A 1 98 ? 12.995 10.707 -4.354 1.00 88.12 98 GLY A O 1
ATOM 749 N N . LYS A 1 99 ? 13.100 12.309 -5.936 1.00 91.19 99 LYS A N 1
ATOM 750 C CA . LYS A 1 99 ? 11.892 11.909 -6.663 1.00 91.19 99 LYS A CA 1
ATOM 751 C C . LYS A 1 99 ? 11.963 10.462 -7.156 1.00 91.19 99 LYS A C 1
ATOM 753 O O . LYS A 1 99 ? 11.001 9.726 -6.973 1.00 91.19 99 LYS A O 1
ATOM 758 N N . LEU A 1 100 ? 13.112 10.038 -7.686 1.00 91.88 100 LEU A N 1
ATOM 759 C CA . LEU A 1 100 ? 13.293 8.677 -8.194 1.00 91.88 100 LEU A CA 1
ATOM 760 C C . LEU A 1 100 ? 13.082 7.621 -7.100 1.00 91.88 100 LEU A C 1
ATOM 762 O O . LEU A 1 100 ? 12.436 6.610 -7.353 1.00 91.88 100 LEU A O 1
ATOM 766 N N . PHE A 1 101 ? 13.545 7.873 -5.871 1.00 92.12 101 PHE A N 1
ATOM 767 C CA . PHE A 1 101 ? 13.300 6.963 -4.753 1.00 92.12 101 PHE A CA 1
ATOM 768 C C . PHE A 1 101 ? 11.802 6.754 -4.500 1.00 92.12 101 PHE A C 1
ATOM 770 O O . PHE A 1 101 ? 11.343 5.619 -4.393 1.00 92.12 101 PHE A O 1
ATOM 777 N N . LYS A 1 102 ? 11.032 7.849 -4.455 1.00 91.94 102 LYS A N 1
ATOM 778 C CA . LYS A 1 102 ? 9.575 7.816 -4.239 1.00 91.94 102 LYS A CA 1
ATOM 779 C C . LYS A 1 102 ? 8.837 7.131 -5.387 1.00 91.94 102 LYS A C 1
ATOM 781 O O . LYS A 1 102 ? 7.845 6.443 -5.168 1.00 91.94 102 LYS A O 1
ATOM 786 N N . GLU A 1 103 ? 9.325 7.304 -6.607 1.00 94.75 103 GLU A N 1
ATOM 787 C CA . GLU A 1 103 ? 8.780 6.654 -7.795 1.00 94.75 103 GLU A CA 1
ATOM 788 C C . GLU A 1 103 ? 9.045 5.146 -7.795 1.00 94.75 103 GLU A C 1
ATOM 790 O O . GLU A 1 103 ? 8.133 4.365 -8.058 1.00 94.75 103 GLU A O 1
ATOM 795 N N . ILE A 1 104 ? 10.258 4.720 -7.430 1.00 95.62 104 ILE A N 1
ATOM 796 C CA . ILE A 1 104 ? 10.583 3.300 -7.248 1.00 95.62 104 ILE A CA 1
ATOM 797 C C . ILE A 1 104 ? 9.724 2.706 -6.129 1.00 95.62 104 ILE A C 1
ATOM 799 O O . ILE A 1 104 ? 9.123 1.650 -6.325 1.00 95.62 104 ILE A O 1
ATOM 803 N N . ASP A 1 105 ? 9.613 3.397 -4.992 1.00 94.31 105 ASP A N 1
ATOM 804 C CA . ASP A 1 105 ? 8.728 2.995 -3.899 1.00 94.31 105 ASP A CA 1
ATOM 805 C C . ASP A 1 105 ? 7.284 2.828 -4.382 1.00 94.31 105 ASP A C 1
ATOM 807 O O . ASP A 1 105 ? 6.641 1.834 -4.070 1.00 94.31 105 ASP A O 1
ATOM 811 N N . SER A 1 106 ? 6.770 3.760 -5.182 1.00 94.75 106 SER A N 1
ATOM 812 C CA . SER A 1 106 ? 5.377 3.745 -5.638 1.00 94.75 106 SER A CA 1
ATOM 813 C C . SER A 1 106 ? 5.093 2.639 -6.654 1.00 94.75 106 SER A C 1
ATOM 815 O O . SER A 1 106 ? 4.059 1.972 -6.565 1.00 94.75 106 SER A O 1
ATOM 817 N N . TYR A 1 107 ? 6.003 2.425 -7.607 1.00 96.69 107 TYR A N 1
ATOM 818 C CA . TYR A 1 107 ? 5.718 1.642 -8.810 1.00 96.69 107 TYR A CA 1
ATOM 819 C C . TYR A 1 107 ? 6.450 0.305 -8.904 1.00 96.69 107 TYR A C 1
ATOM 821 O O . TYR A 1 107 ? 6.012 -0.553 -9.666 1.00 96.69 107 TYR A O 1
ATOM 829 N N . CYS A 1 108 ? 7.510 0.090 -8.121 1.00 97.69 108 CYS A N 1
ATOM 830 C CA . CYS A 1 108 ? 8.326 -1.126 -8.182 1.00 97.69 108 CYS A CA 1
ATOM 831 C C . CYS A 1 108 ? 8.169 -2.045 -6.961 1.00 97.69 108 CYS A C 1
ATOM 833 O O . CYS A 1 108 ? 8.846 -3.071 -6.887 1.00 97.69 108 CYS A O 1
ATOM 835 N N . THR A 1 109 ? 7.303 -1.705 -6.000 1.00 97.25 109 THR A N 1
ATOM 836 C CA . THR A 1 109 ? 7.098 -2.487 -4.771 1.00 97.25 109 THR A CA 1
ATOM 837 C C . THR A 1 109 ? 5.696 -3.081 -4.684 1.00 97.25 109 THR A C 1
ATOM 839 O O . THR A 1 109 ? 4.749 -2.581 -5.298 1.00 97.25 109 THR A O 1
ATOM 842 N N . PHE A 1 110 ? 5.538 -4.140 -3.890 1.00 97.38 110 PHE A N 1
ATOM 843 C CA . PHE A 1 110 ? 4.246 -4.561 -3.358 1.00 97.38 110 PHE A CA 1
ATOM 844 C C . PHE A 1 110 ? 3.723 -3.508 -2.384 1.00 97.38 110 PHE A C 1
ATOM 846 O O . PHE A 1 110 ? 4.462 -3.036 -1.520 1.00 97.38 110 PHE A O 1
ATOM 853 N N . LYS A 1 111 ? 2.430 -3.190 -2.473 1.00 96.31 111 LYS A N 1
ATOM 854 C CA . LYS A 1 111 ? 1.761 -2.371 -1.464 1.00 96.31 111 LYS A CA 1
ATOM 855 C C . LYS A 1 111 ? 1.123 -3.260 -0.404 1.00 96.31 111 LYS A C 1
ATOM 857 O O . LYS A 1 111 ? 0.816 -4.422 -0.665 1.00 96.31 111 LYS A O 1
ATOM 862 N N . VAL A 1 112 ? 0.867 -2.718 0.781 1.00 96.69 112 VAL A N 1
ATOM 863 C CA . VAL A 1 112 ? 0.127 -3.433 1.837 1.00 96.69 112 VAL A CA 1
ATOM 864 C C . VAL A 1 112 ? -1.207 -3.966 1.314 1.00 96.69 112 VAL A C 1
ATOM 866 O O . VAL A 1 112 ? -1.529 -5.129 1.551 1.00 96.69 112 VAL A O 1
ATOM 869 N N . LEU A 1 113 ? -1.946 -3.170 0.531 1.00 96.12 113 LEU A N 1
ATOM 870 C CA . LEU A 1 113 ? -3.221 -3.595 -0.058 1.00 96.12 113 LEU A CA 1
ATOM 871 C C . LEU A 1 113 ? -3.083 -4.849 -0.935 1.00 96.12 113 LEU A C 1
ATOM 873 O O . LEU A 1 113 ? -3.963 -5.706 -0.939 1.00 96.12 113 LEU A O 1
ATOM 877 N N . ASP A 1 114 ? -1.961 -4.999 -1.638 1.00 96.25 114 ASP A N 1
ATOM 878 C CA . ASP A 1 114 ? -1.709 -6.161 -2.492 1.00 96.25 114 ASP A CA 1
ATOM 879 C C . ASP A 1 114 ? -1.544 -7.461 -1.708 1.00 96.25 114 ASP A C 1
ATOM 881 O O . ASP A 1 114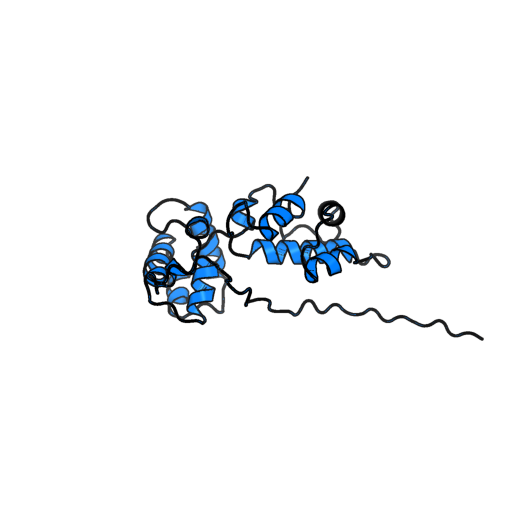 ? -1.844 -8.530 -2.245 1.00 96.25 114 ASP A O 1
ATOM 885 N N . LYS A 1 115 ? -1.080 -7.363 -0.457 1.00 95.88 115 LYS A N 1
ATOM 886 C CA . LYS A 1 115 ? -0.900 -8.498 0.456 1.00 95.88 115 LYS A CA 1
ATOM 887 C C . LYS A 1 115 ? -2.108 -8.739 1.356 1.00 95.88 115 LYS A C 1
ATOM 889 O O . LYS A 1 115 ? -2.360 -9.884 1.711 1.00 95.88 115 LYS A O 1
ATOM 894 N N . LEU A 1 116 ? -2.885 -7.704 1.683 1.00 95.69 116 LEU A N 1
ATOM 895 C CA . LEU A 1 116 ? -4.196 -7.879 2.321 1.00 95.69 116 LEU A CA 1
ATOM 896 C C . LEU A 1 116 ? -5.205 -8.538 1.367 1.00 95.69 116 LEU A C 1
ATOM 898 O O . LEU A 1 116 ? -6.060 -9.313 1.800 1.00 95.69 116 LEU A O 1
ATOM 902 N N . GLY A 1 117 ? -5.086 -8.260 0.066 1.00 93.56 117 GLY A N 1
ATOM 903 C CA . GLY A 1 117 ? -5.884 -8.896 -0.976 1.00 93.56 117 GLY A CA 1
ATOM 904 C C . GLY A 1 117 ? -7.377 -8.582 -0.857 1.00 93.56 117 GLY A C 1
ATOM 905 O O . GLY A 1 117 ? -7.770 -7.486 -0.461 1.00 93.56 117 GLY A O 1
ATOM 906 N N . SER A 1 118 ? -8.221 -9.557 -1.202 1.00 92.06 118 SER A N 1
ATOM 907 C CA . SER A 1 118 ? -9.686 -9.422 -1.185 1.00 92.06 118 SER A CA 1
ATOM 908 C C . SER A 1 118 ? -10.285 -9.244 0.208 1.00 92.06 118 SER A C 1
ATOM 910 O O . SER A 1 118 ? -11.452 -8.882 0.318 1.00 92.06 118 SER A O 1
ATOM 912 N N . ASN A 1 119 ? -9.508 -9.503 1.261 1.00 92.81 119 ASN A N 1
ATOM 913 C CA . ASN A 1 119 ? -9.960 -9.322 2.634 1.00 92.81 119 ASN A CA 1
ATOM 914 C C . ASN A 1 119 ? -9.940 -7.849 3.045 1.00 92.81 119 ASN A C 1
ATOM 916 O O . ASN A 1 119 ? -10.588 -7.505 4.023 1.00 92.81 119 ASN A O 1
ATOM 920 N N . ALA A 1 120 ? -9.205 -6.978 2.345 1.00 96.88 120 ALA A N 1
ATOM 921 C CA . ALA A 1 120 ? -9.151 -5.560 2.682 1.00 96.88 120 ALA A CA 1
ATOM 922 C C . ALA A 1 120 ? -10.532 -4.900 2.549 1.00 96.88 120 ALA A C 1
ATOM 924 O O . ALA A 1 120 ? -11.254 -5.135 1.578 1.00 96.88 120 ALA A O 1
ATOM 925 N N . ILE A 1 121 ? -10.885 -4.016 3.485 1.00 97.25 121 ILE A N 1
ATOM 926 C CA . ILE A 1 121 ? -12.085 -3.183 3.348 1.00 97.25 121 ILE A CA 1
ATOM 927 C C . ILE A 1 121 ? -11.853 -2.236 2.158 1.00 97.25 121 ILE A C 1
ATOM 929 O O . ILE A 1 121 ? -10.910 -1.437 2.217 1.00 97.25 121 ILE A O 1
ATOM 933 N N . PRO A 1 122 ? -12.676 -2.281 1.090 1.00 94.88 122 PRO A N 1
ATOM 934 C CA . PRO A 1 122 ? -12.452 -1.457 -0.095 1.00 94.88 122 PRO A CA 1
ATOM 935 C C . PRO A 1 122 ? -12.438 0.035 0.239 1.00 94.88 122 PRO A C 1
ATOM 937 O O . PRO A 1 122 ? -13.285 0.508 0.999 1.00 94.88 122 PRO A O 1
ATOM 940 N N . GLU A 1 123 ? -11.540 0.806 -0.377 1.00 90.56 123 GLU A N 1
ATOM 941 C CA . GLU A 1 123 ? -11.437 2.258 -0.147 1.00 90.56 123 GLU A CA 1
ATOM 942 C C . GLU A 1 123 ? -12.722 3.027 -0.495 1.00 90.56 123 GLU A C 1
ATOM 944 O O . GLU A 1 123 ? -12.987 4.096 0.061 1.00 90.56 123 GLU A O 1
ATOM 949 N N . THR A 1 124 ? -13.526 2.463 -1.400 1.00 93.25 124 THR A N 1
ATOM 950 C CA . THR A 1 124 ? -14.830 2.975 -1.839 1.00 93.25 124 THR A CA 1
ATOM 951 C C . THR A 1 124 ? -15.951 2.739 -0.825 1.00 93.25 124 THR A C 1
ATOM 953 O O . THR A 1 124 ? -17.039 3.286 -0.991 1.00 93.25 124 THR A O 1
ATOM 956 N N . THR A 1 125 ? -15.706 1.963 0.236 1.00 94.88 125 THR A N 1
ATOM 957 C CA . THR A 1 125 ? -16.681 1.712 1.307 1.00 94.88 125 THR A CA 1
ATOM 958 C C . THR A 1 125 ? -17.052 3.028 1.990 1.00 94.88 125 THR A C 1
ATOM 960 O O . THR A 1 125 ? -16.170 3.755 2.456 1.00 94.88 125 THR A O 1
ATOM 963 N N . ALA A 1 126 ? -18.347 3.339 2.063 1.00 94.44 126 ALA A N 1
ATOM 964 C CA . ALA A 1 126 ? -18.848 4.595 2.621 1.00 94.44 126 ALA A CA 1
ATOM 965 C C . ALA A 1 126 ? -18.423 4.792 4.087 1.00 94.44 126 ALA A C 1
ATOM 967 O O . ALA A 1 126 ? -18.296 3.830 4.839 1.00 94.44 126 ALA A O 1
ATOM 968 N N . ASP A 1 127 ? -18.238 6.041 4.515 1.00 92.19 127 ASP A N 1
ATOM 969 C CA . ASP A 1 127 ? -17.740 6.358 5.866 1.00 92.19 127 ASP A CA 1
ATOM 970 C C . ASP A 1 127 ? -18.684 5.872 6.977 1.00 92.19 127 ASP A C 1
ATOM 972 O O . ASP A 1 127 ? -18.244 5.524 8.069 1.00 92.19 127 ASP A O 1
ATOM 976 N N . GLY A 1 128 ? -19.987 5.804 6.694 1.00 90.44 128 GLY A N 1
ATOM 977 C CA . GLY A 1 128 ? -20.998 5.313 7.630 1.00 90.44 128 GLY A CA 1
ATOM 978 C C . GLY A 1 128 ? -21.063 3.788 7.770 1.00 90.44 128 GLY A C 1
ATOM 979 O O . GLY A 1 128 ? -21.760 3.311 8.668 1.00 90.44 128 GLY A O 1
ATOM 980 N N . ASP A 1 129 ? -20.357 3.030 6.928 1.00 94.81 129 ASP A N 1
ATOM 981 C CA . ASP A 1 129 ? -20.439 1.567 6.870 1.00 94.81 129 ASP A CA 1
ATOM 982 C C . ASP A 1 129 ? -19.991 0.900 8.186 1.00 94.81 129 ASP A C 1
ATOM 984 O O . ASP A 1 129 ? -19.059 1.350 8.863 1.00 94.81 129 ASP A O 1
ATOM 988 N N . SER A 1 130 ? -20.659 -0.191 8.566 1.00 94.75 130 SER A N 1
ATOM 989 C CA . SER A 1 130 ? -20.364 -0.935 9.793 1.00 94.75 130 SER A CA 1
ATOM 990 C C . SER A 1 130 ? -18.980 -1.582 9.790 1.00 94.75 130 SER A C 1
ATOM 992 O O . SER A 1 130 ? -18.408 -1.766 10.863 1.00 94.75 130 SER A O 1
ATOM 994 N N . LYS A 1 131 ? -18.395 -1.872 8.620 1.00 96.44 131 LYS A N 1
ATOM 995 C CA . LYS A 1 131 ? -17.030 -2.415 8.513 1.00 96.44 131 LYS A CA 1
ATOM 996 C C . LYS A 1 131 ? -16.004 -1.509 9.186 1.00 96.44 131 LYS A C 1
ATOM 998 O O . LYS A 1 131 ? -15.121 -2.004 9.880 1.00 96.44 131 LYS A O 1
ATOM 1003 N N . TRP A 1 132 ? -16.157 -0.190 9.066 1.00 95.75 132 TRP A N 1
ATOM 1004 C CA . TRP A 1 132 ? -15.257 0.764 9.717 1.00 95.75 132 TRP A CA 1
ATOM 1005 C C . TRP A 1 132 ? -15.448 0.822 11.232 1.00 95.75 132 TRP A C 1
ATOM 1007 O O . TRP A 1 132 ? -14.489 1.057 11.960 1.00 95.75 132 TRP A O 1
ATOM 1017 N N . LYS A 1 133 ? -16.656 0.542 11.732 1.00 94.44 133 LYS A N 1
ATOM 1018 C CA . LYS A 1 133 ? -16.875 0.384 13.176 1.00 94.44 133 LYS A CA 1
ATOM 1019 C C . LYS A 1 133 ? -16.152 -0.857 13.696 1.00 94.44 133 LYS A C 1
ATOM 1021 O O . LYS A 1 133 ? -15.442 -0.765 14.691 1.00 94.44 133 LYS A O 1
ATOM 1026 N N . THR A 1 134 ? -16.272 -1.984 12.994 1.00 96.06 134 THR A N 1
ATOM 1027 C CA . THR A 1 134 ? -15.557 -3.221 13.340 1.00 96.06 134 THR A CA 1
ATOM 1028 C C . THR A 1 134 ? -14.041 -3.032 13.288 1.00 96.06 134 THR A C 1
ATOM 1030 O O . THR A 1 134 ? -13.346 -3.476 14.199 1.00 96.06 134 THR A O 1
ATOM 1033 N N . ALA A 1 135 ? -13.529 -2.319 12.279 1.00 96.88 135 ALA A N 1
ATOM 1034 C CA . ALA A 1 135 ? -12.117 -1.954 12.176 1.00 96.88 135 ALA A CA 1
ATOM 1035 C C . ALA A 1 135 ? -11.646 -1.130 13.386 1.00 96.88 135 ALA A C 1
ATOM 1037 O O . ALA A 1 135 ? -10.638 -1.456 14.013 1.00 96.88 135 ALA A O 1
ATOM 1038 N N . PHE A 1 136 ? -12.401 -0.090 13.752 1.00 95.94 136 PHE A N 1
ATOM 1039 C CA . PHE A 1 136 ? -12.097 0.742 14.915 1.00 95.94 136 PHE A CA 1
ATOM 1040 C C . PHE A 1 136 ? -12.080 -0.077 16.215 1.00 95.94 136 PHE A C 1
ATOM 1042 O O . PHE A 1 136 ? -11.147 0.026 17.010 1.00 95.94 136 PHE A O 1
ATOM 1049 N N . ASP A 1 137 ? -13.070 -0.951 16.402 1.00 95.44 137 ASP A N 1
ATOM 1050 C CA . ASP A 1 137 ? -13.149 -1.827 17.574 1.00 95.44 137 ASP A CA 1
ATOM 1051 C C . ASP A 1 137 ? -11.994 -2.838 17.614 1.00 95.44 137 ASP A C 1
ATOM 1053 O O . ASP A 1 137 ? -11.475 -3.146 18.687 1.00 95.44 137 ASP A O 1
ATOM 1057 N N . ALA A 1 138 ? -11.562 -3.351 16.457 1.00 96.06 138 ALA A N 1
ATOM 1058 C CA . ALA A 1 138 ? -10.391 -4.217 16.353 1.00 96.06 138 ALA A CA 1
ATOM 1059 C C . ALA A 1 138 ? -9.106 -3.476 16.748 1.00 96.06 138 ALA A C 1
ATOM 1061 O O . ALA A 1 138 ? -8.299 -4.025 17.497 1.00 96.06 138 ALA A O 1
ATOM 1062 N N . LEU A 1 139 ? -8.946 -2.219 16.319 1.00 95.56 139 LEU A N 1
ATOM 1063 C CA . LEU A 1 139 ? -7.821 -1.375 16.723 1.00 95.56 139 LEU A CA 1
ATOM 1064 C C . LEU A 1 139 ? -7.817 -1.135 18.241 1.00 95.56 139 LEU A C 1
ATOM 1066 O O . LEU A 1 139 ? -6.769 -1.252 18.876 1.00 95.56 139 LEU A O 1
ATOM 1070 N N . GLY A 1 140 ? -8.983 -0.865 18.835 1.00 94.19 140 GLY A N 1
ATOM 1071 C CA . GLY A 1 140 ? -9.132 -0.656 20.280 1.00 94.19 140 GLY A CA 1
ATOM 1072 C C . GLY A 1 140 ? -8.765 -1.874 21.139 1.00 94.19 140 GLY A C 1
ATOM 1073 O O . GLY A 1 140 ? -8.391 -1.714 22.297 1.00 94.19 140 GLY A O 1
ATOM 1074 N N . LYS A 1 141 ? -8.812 -3.089 20.577 1.00 95.00 141 LYS A N 1
ATOM 1075 C CA . LYS A 1 141 ? -8.414 -4.333 21.265 1.00 95.00 141 LYS A CA 1
ATOM 1076 C C . LYS A 1 141 ? -6.903 -4.570 21.279 1.00 95.00 141 LYS A C 1
ATOM 1078 O O . LYS A 1 141 ? -6.441 -5.482 21.965 1.00 95.00 141 LYS A O 1
ATOM 1083 N N . ILE A 1 142 ? -6.122 -3.795 20.527 1.00 93.69 142 ILE A N 1
ATOM 1084 C CA . ILE A 1 142 ? -4.666 -3.937 20.510 1.00 93.69 142 ILE A CA 1
ATOM 1085 C C . ILE A 1 142 ? -4.082 -3.186 21.709 1.00 93.69 142 ILE A C 1
ATOM 1087 O O . ILE A 1 142 ? -4.078 -1.956 21.742 1.00 93.69 142 ILE A O 1
ATOM 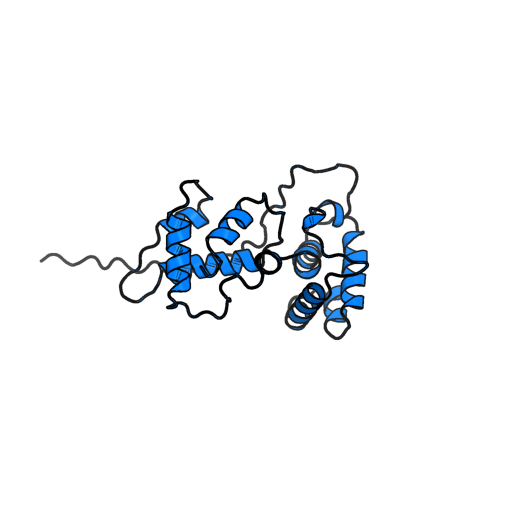1091 N N . ALA A 1 143 ? -3.579 -3.942 22.686 1.00 90.19 143 ALA A N 1
ATOM 1092 C CA . ALA A 1 143 ? -3.016 -3.399 23.923 1.00 90.19 143 ALA A CA 1
ATOM 1093 C C . ALA A 1 143 ? -1.629 -2.751 23.746 1.00 90.19 143 ALA A C 1
ATOM 1095 O O . ALA A 1 143 ? -1.242 -1.913 24.555 1.00 90.19 143 ALA A O 1
ATOM 1096 N N . GLU A 1 144 ? -0.876 -3.133 22.709 1.00 90.25 144 GLU A N 1
ATOM 1097 C CA . GLU A 1 144 ? 0.429 -2.530 22.417 1.00 90.25 144 GLU A CA 1
ATOM 1098 C C . GLU A 1 144 ? 0.275 -1.051 22.031 1.00 90.25 144 GLU A C 1
ATOM 1100 O O . GLU A 1 144 ? -0.688 -0.663 21.360 1.00 90.25 144 GLU A O 1
ATOM 1105 N N . HIS A 1 145 ? 1.253 -0.240 22.437 1.00 88.69 145 HIS A N 1
ATOM 1106 C CA . HIS A 1 145 ? 1.391 1.140 21.993 1.00 88.69 145 HIS A CA 1
ATOM 1107 C C . HIS A 1 145 ? 1.961 1.173 20.569 1.00 88.69 145 HIS A C 1
ATOM 1109 O O . HIS A 1 145 ? 3.143 0.897 20.355 1.00 88.69 145 HIS A O 1
ATOM 1115 N N . LEU A 1 146 ? 1.129 1.543 19.594 1.00 85.50 146 LEU A N 1
ATOM 1116 C CA . LEU A 1 146 ? 1.461 1.449 18.162 1.00 85.50 146 LEU A CA 1
ATOM 1117 C C . LEU A 1 146 ? 1.994 2.762 17.560 1.00 85.50 146 LEU A C 1
ATOM 1119 O O . LEU A 1 146 ? 2.134 2.877 16.343 1.00 85.50 146 LEU A O 1
ATOM 1123 N N . GLY A 1 147 ? 2.289 3.749 18.409 1.00 88.12 147 GLY A N 1
ATOM 1124 C CA . GLY A 1 147 ? 2.696 5.095 18.007 1.00 88.12 147 GLY A CA 1
ATOM 1125 C C . GLY A 1 147 ? 1.557 6.109 18.106 1.00 88.12 147 GLY A C 1
ATOM 1126 O O . GLY A 1 147 ? 0.381 5.756 18.175 1.00 88.12 147 GLY A O 1
ATOM 1127 N N . GLU A 1 148 ? 1.916 7.391 18.114 1.00 90.19 148 GLU A N 1
ATOM 1128 C CA . GLU A 1 148 ? 0.993 8.482 18.455 1.00 90.19 148 GLU A CA 1
ATOM 1129 C C . GLU A 1 148 ? -0.221 8.581 17.522 1.00 90.19 148 GLU A C 1
ATOM 1131 O O . GLU A 1 148 ? -1.319 8.870 17.988 1.00 90.19 148 GLU A O 1
ATOM 1136 N N . GLU A 1 149 ? -0.054 8.294 16.226 1.00 90.94 149 GLU A N 1
ATOM 1137 C CA . GLU A 1 149 ? -1.145 8.332 15.241 1.00 90.94 149 GLU A CA 1
ATOM 1138 C C . GLU A 1 149 ? -2.258 7.335 15.600 1.00 90.94 149 GLU A C 1
ATOM 1140 O O . GLU A 1 149 ? -3.425 7.708 15.724 1.00 90.94 149 GLU A O 1
ATOM 1145 N N . LEU A 1 150 ? -1.898 6.071 15.830 1.00 91.56 150 LEU A N 1
ATOM 1146 C CA . LEU A 1 150 ? -2.851 5.009 16.151 1.00 91.56 150 LEU A CA 1
ATOM 1147 C C . LEU A 1 150 ? -3.440 5.169 17.555 1.00 91.56 150 LEU A C 1
ATOM 1149 O O . LEU A 1 150 ? -4.633 4.932 17.744 1.00 91.56 150 LEU A O 1
ATOM 1153 N N . GLU A 1 151 ? -2.648 5.629 18.526 1.00 93.06 151 GLU A N 1
ATOM 1154 C CA . GLU A 1 151 ? -3.160 5.969 19.858 1.00 93.06 151 GLU A CA 1
ATOM 1155 C C . GLU A 1 151 ? -4.125 7.163 19.819 1.00 93.06 151 GLU A C 1
ATOM 1157 O O . GLU A 1 151 ? -5.114 7.189 20.554 1.00 93.06 151 GLU A O 1
ATOM 1162 N N . GLY A 1 152 ? -3.883 8.137 18.939 1.00 93.06 152 GLY A N 1
ATOM 1163 C CA . GLY A 1 152 ? -4.810 9.234 18.668 1.00 93.06 152 GLY A CA 1
ATOM 1164 C C . GLY A 1 152 ? -6.133 8.732 18.092 1.00 93.06 152 GLY A C 1
ATOM 1165 O O . GLY A 1 152 ? -7.203 9.131 18.555 1.00 93.06 152 GLY A O 1
ATOM 1166 N N . ILE A 1 153 ? -6.077 7.788 17.147 1.00 94.38 153 ILE A N 1
ATOM 1167 C CA . ILE A 1 153 ? -7.279 7.161 16.586 1.00 94.38 153 ILE A CA 1
ATOM 1168 C C . ILE A 1 153 ? -8.043 6.405 17.677 1.00 94.38 153 ILE A C 1
ATOM 1170 O O . ILE A 1 153 ? -9.231 6.660 17.833 1.00 94.38 153 ILE A O 1
ATOM 1174 N N . LYS A 1 154 ? -7.390 5.571 18.501 1.00 93.44 154 LYS A N 1
ATOM 1175 C CA . LYS A 1 154 ? -8.047 4.840 19.611 1.00 93.44 154 LYS A CA 1
ATOM 1176 C C . LYS A 1 154 ? -8.824 5.754 20.570 1.00 93.44 154 LYS A C 1
ATOM 1178 O O . LYS A 1 154 ? -9.819 5.329 21.148 1.00 93.44 154 LYS A O 1
ATOM 1183 N N . LYS A 1 155 ? -8.379 7.004 20.741 1.00 92.75 155 LYS A N 1
ATOM 1184 C CA . LYS A 1 155 ? -9.016 8.014 21.607 1.00 92.75 155 LYS A CA 1
ATOM 1185 C C . LYS A 1 155 ? -10.130 8.809 20.918 1.00 92.75 155 LYS A C 1
ATOM 1187 O O . LYS A 1 155 ? -10.787 9.612 21.576 1.00 92.75 155 LYS A O 1
ATOM 1192 N N . THR A 1 156 ? -10.339 8.621 19.615 1.00 93.19 156 THR A N 1
ATOM 1193 C CA . THR A 1 156 ? -11.392 9.313 18.865 1.00 93.19 156 THR A CA 1
ATOM 1194 C C . THR A 1 156 ? -12.764 8.899 19.390 1.00 93.19 156 THR A C 1
ATOM 1196 O O . THR A 1 156 ? -13.017 7.724 19.645 1.00 93.19 156 THR A O 1
ATOM 1199 N N . GLN A 1 157 ? -13.658 9.873 19.542 1.00 89.56 157 GLN A N 1
ATOM 1200 C CA . GLN A 1 157 ? -15.039 9.654 19.958 1.00 89.56 157 GLN A CA 1
ATOM 1201 C C . GLN A 1 157 ? -15.981 10.233 18.911 1.00 89.56 157 GLN A C 1
ATOM 1203 O O . GLN A 1 157 ? -15.733 11.311 18.367 1.00 89.56 157 GLN A O 1
ATOM 1208 N N . ASP A 1 158 ? -17.072 9.521 18.644 1.00 87.50 158 ASP A N 1
ATOM 1209 C CA . ASP A 1 158 ? -18.146 10.063 17.823 1.00 87.50 158 ASP A CA 1
ATOM 1210 C C . ASP A 1 158 ? -18.846 11.190 18.593 1.00 87.50 158 ASP A C 1
ATOM 1212 O O . ASP A 1 158 ? -19.133 11.070 19.787 1.00 87.50 158 ASP A O 1
ATOM 1216 N N . SER A 1 159 ? -19.143 12.291 17.905 1.00 79.12 159 SER A N 1
ATOM 1217 C CA . SER A 1 159 ? -19.958 13.376 18.448 1.00 79.12 159 SER A CA 1
ATOM 1218 C C . SER A 1 159 ? -21.157 13.607 17.534 1.00 79.12 159 SER A C 1
ATOM 1220 O O . SER A 1 159 ? -21.059 14.140 16.428 1.00 79.12 159 SER A O 1
ATOM 1222 N N . GLY A 1 160 ? -22.320 13.133 17.986 1.00 77.00 160 GLY A N 1
ATOM 1223 C CA . GLY A 1 160 ? -23.531 13.109 17.170 1.00 77.00 160 GLY A CA 1
ATOM 1224 C C . GLY A 1 160 ? -23.407 12.131 15.997 1.00 77.00 160 GLY A C 1
ATOM 1225 O O . GLY A 1 160 ? -23.048 10.973 16.182 1.00 77.00 160 GLY A O 1
ATOM 1226 N N . SER A 1 161 ? -23.725 12.586 14.785 1.00 75.38 161 SER A N 1
ATOM 1227 C CA . SER A 1 161 ? -23.780 11.761 13.567 1.00 75.38 161 SER A CA 1
ATOM 1228 C C . SER A 1 161 ? -22.516 11.828 12.697 1.00 75.38 161 SER A C 1
ATOM 1230 O O . SER A 1 161 ? -22.544 11.421 11.536 1.00 75.38 161 SER A O 1
ATOM 1232 N N . ASN A 1 162 ? -21.402 12.345 13.225 1.00 80.81 162 ASN A N 1
ATOM 1233 C CA . ASN A 1 162 ? -20.210 12.646 12.426 1.00 80.81 162 ASN A CA 1
ATOM 1234 C C . ASN A 1 162 ? -19.374 11.424 11.999 1.00 80.81 162 ASN A C 1
ATOM 1236 O O . ASN A 1 162 ? -18.498 11.582 11.155 1.00 80.81 162 ASN A O 1
ATOM 1240 N N . ASN A 1 163 ? -19.638 10.224 12.539 1.00 89.38 163 ASN A N 1
ATOM 1241 C CA . ASN A 1 163 ? -18.877 8.996 12.255 1.00 89.38 163 ASN A CA 1
ATOM 1242 C C . ASN A 1 163 ? -17.347 9.174 12.410 1.00 89.38 163 ASN A C 1
ATOM 1244 O O . ASN A 1 163 ? -16.575 8.559 11.669 1.00 89.38 163 ASN A O 1
ATOM 1248 N N . ALA A 1 164 ? -16.896 10.028 13.337 1.00 92.06 164 ALA A N 1
ATOM 1249 C CA . ALA A 1 164 ? -15.489 10.407 13.470 1.00 92.06 164 ALA A CA 1
ATOM 1250 C C . ALA A 1 164 ? -14.558 9.197 13.650 1.00 92.06 164 ALA A C 1
ATOM 1252 O O . ALA A 1 164 ? -13.496 9.139 13.031 1.00 92.06 164 ALA A O 1
ATOM 1253 N N . THR A 1 165 ? -14.974 8.202 14.437 1.00 93.94 165 THR A N 1
ATOM 1254 C CA . THR A 1 165 ? -14.212 6.962 14.665 1.00 93.94 165 THR A CA 1
ATOM 1255 C C . THR A 1 165 ? -13.986 6.176 13.372 1.00 93.94 165 THR A C 1
ATOM 1257 O O . THR A 1 165 ? -12.860 5.777 13.064 1.00 93.94 165 THR A O 1
ATOM 1260 N N . LYS A 1 166 ? -15.046 6.012 12.571 1.00 95.25 166 LYS A N 1
ATOM 1261 C CA . LYS A 1 166 ? -15.021 5.309 11.282 1.00 95.25 166 LYS A CA 1
ATOM 1262 C C . LYS A 1 166 ? -14.151 6.036 10.262 1.00 95.25 166 LYS A C 1
ATOM 1264 O O . LYS A 1 166 ? -13.337 5.406 9.592 1.00 95.25 166 LYS A O 1
ATOM 1269 N N . VAL A 1 167 ? -14.291 7.359 10.173 1.00 95.12 167 VAL A N 1
ATOM 1270 C CA . VAL A 1 167 ? -13.487 8.201 9.274 1.00 95.12 167 VAL A CA 1
ATOM 1271 C C . VAL A 1 167 ? -12.005 8.119 9.641 1.00 95.12 167 VAL A C 1
ATOM 1273 O O . VAL A 1 167 ? -11.168 7.956 8.754 1.00 95.12 167 VAL A O 1
ATOM 1276 N N . ALA A 1 168 ? -11.676 8.165 10.935 1.00 95.25 168 ALA A N 1
ATOM 1277 C CA . ALA A 1 168 ? -10.299 8.105 11.411 1.00 95.25 16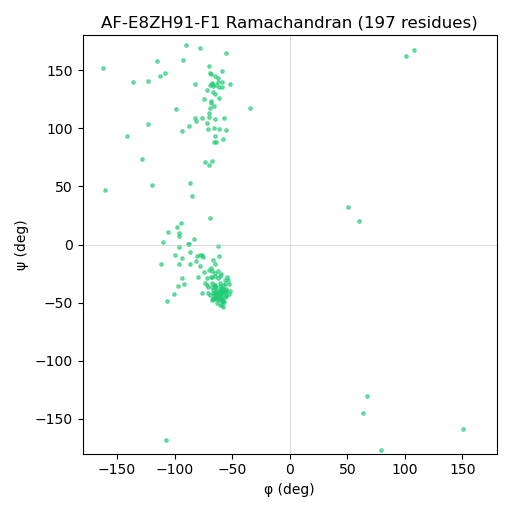8 ALA A CA 1
ATOM 1278 C C . ALA A 1 168 ? -9.620 6.768 11.066 1.00 95.25 168 ALA A C 1
ATOM 1280 O O . ALA A 1 168 ? -8.549 6.761 10.455 1.00 95.25 168 ALA A O 1
ATOM 1281 N N . VAL A 1 169 ? -10.256 5.630 11.381 1.00 95.69 169 VAL A N 1
ATOM 1282 C CA . VAL A 1 169 ? -9.679 4.312 11.059 1.00 95.69 169 VAL A CA 1
ATOM 1283 C C . VAL A 1 169 ? -9.635 4.058 9.550 1.00 95.69 169 VAL A C 1
ATOM 1285 O O . VAL A 1 169 ? -8.643 3.526 9.053 1.00 95.69 169 VAL A O 1
ATOM 1288 N N . LYS A 1 170 ? -10.647 4.508 8.794 1.00 96.38 170 LYS A N 1
ATOM 1289 C CA . LYS A 1 170 ? -10.634 4.456 7.326 1.00 96.38 170 LYS A CA 1
ATOM 1290 C C . LYS A 1 170 ? -9.454 5.239 6.761 1.00 96.38 170 LYS A C 1
ATOM 1292 O O . LYS A 1 170 ? -8.750 4.727 5.895 1.00 96.38 170 LYS A O 1
ATOM 1297 N N . GLY A 1 171 ? -9.231 6.462 7.244 1.00 95.81 171 GLY A N 1
ATOM 1298 C CA . GLY A 1 171 ? -8.116 7.309 6.822 1.00 95.81 171 GLY A CA 1
ATOM 1299 C C . GLY A 1 171 ? -6.768 6.621 7.024 1.00 95.81 171 GLY A C 1
ATOM 1300 O O . GLY A 1 171 ? -5.954 6.579 6.100 1.00 95.81 171 GLY A O 1
ATOM 1301 N N . TRP A 1 172 ? -6.572 5.998 8.187 1.00 96.00 172 TRP A N 1
ATOM 1302 C CA . TRP A 1 172 ? -5.364 5.224 8.464 1.00 96.00 172 TRP A CA 1
ATOM 1303 C C . TRP A 1 172 ? -5.219 4.002 7.550 1.00 96.00 172 TRP A C 1
ATOM 1305 O O . TRP A 1 172 ? -4.158 3.808 6.960 1.00 96.00 172 TRP A O 1
ATOM 1315 N N . CYS A 1 173 ? -6.284 3.220 7.350 1.00 97.00 173 CYS A N 1
ATOM 1316 C CA . CYS A 1 173 ? -6.245 2.078 6.436 1.00 97.00 173 CYS A CA 1
ATOM 1317 C C . CYS A 1 173 ? -5.906 2.494 5.002 1.00 97.00 173 CYS A C 1
ATOM 1319 O O . CYS A 1 173 ? -5.061 1.863 4.377 1.00 97.00 173 CYS A O 1
ATOM 1321 N N . LYS A 1 174 ? -6.483 3.593 4.499 1.00 95.88 174 LYS A N 1
ATOM 1322 C CA . LYS A 1 174 ? -6.158 4.132 3.169 1.00 95.88 174 LYS A CA 1
ATOM 1323 C C . LYS A 1 174 ? -4.691 4.533 3.040 1.00 95.88 174 LYS A C 1
ATOM 1325 O O . LYS A 1 174 ? -4.058 4.220 2.037 1.00 95.88 174 LYS A O 1
ATOM 1330 N N . LYS A 1 175 ? -4.136 5.192 4.062 1.00 94.12 175 LYS A N 1
ATOM 1331 C CA . LYS A 1 175 ? -2.702 5.503 4.114 1.00 94.12 175 LYS A CA 1
ATOM 1332 C C . LYS A 1 175 ? -1.889 4.212 4.031 1.00 94.12 175 LYS A C 1
ATOM 1334 O O . LYS A 1 175 ? -1.101 4.055 3.103 1.00 94.12 175 LYS A O 1
ATOM 1339 N N . MET A 1 176 ? -2.176 3.253 4.913 1.00 95.25 176 MET A N 1
ATOM 1340 C CA . MET A 1 176 ? -1.497 1.958 4.937 1.00 95.25 176 MET A CA 1
ATOM 1341 C C . MET A 1 176 ? -1.581 1.218 3.607 1.00 95.25 176 MET A C 1
ATOM 1343 O O . MET A 1 176 ? -0.578 0.675 3.170 1.00 95.25 176 MET A O 1
ATOM 1347 N N . TYR A 1 177 ? -2.726 1.225 2.926 1.00 95.81 177 TYR A N 1
ATOM 1348 C CA . TYR A 1 177 ? -2.905 0.564 1.632 1.00 95.81 177 TYR A CA 1
ATOM 1349 C C . TYR A 1 177 ? -1.920 1.023 0.562 1.00 95.81 177 TYR A C 1
ATOM 1351 O O . TYR A 1 177 ? -1.581 0.220 -0.304 1.00 95.81 177 TYR A O 1
ATOM 1359 N N . SER A 1 178 ? -1.464 2.276 0.627 1.00 93.25 178 SER A N 1
ATOM 1360 C CA . SER A 1 178 ? -0.480 2.841 -0.300 1.00 93.25 178 SER A CA 1
ATOM 1361 C C . SER A 1 178 ? 0.978 2.594 0.107 1.00 93.25 178 SER A C 1
ATOM 1363 O O . SER A 1 178 ? 1.874 2.685 -0.736 1.00 93.25 178 SER A O 1
ATOM 1365 N N . GLU A 1 179 ? 1.220 2.232 1.370 1.00 94.31 179 GLU A N 1
ATOM 1366 C CA . GLU A 1 179 ? 2.559 1.976 1.894 1.00 94.31 179 GLU A CA 1
ATOM 1367 C C . GLU A 1 179 ? 3.174 0.719 1.275 1.00 94.31 179 GLU A C 1
ATOM 1369 O O . GLU A 1 179 ? 2.495 -0.271 0.972 1.00 94.31 179 GLU A O 1
ATOM 1374 N N . THR A 1 180 ? 4.495 0.751 1.110 1.00 95.25 180 THR A N 1
ATOM 1375 C CA . THR A 1 180 ? 5.269 -0.411 0.672 1.00 95.25 180 THR A CA 1
ATOM 1376 C C . THR A 1 180 ? 5.196 -1.519 1.720 1.00 95.25 180 THR A C 1
ATOM 1378 O O . THR A 1 180 ? 5.465 -1.308 2.902 1.00 95.25 180 THR A O 1
ATOM 1381 N N . TYR A 1 181 ? 4.859 -2.729 1.278 1.00 95.31 181 TYR A N 1
ATOM 1382 C CA . TYR A 1 181 ? 4.854 -3.919 2.118 1.00 95.31 181 TYR A CA 1
ATOM 1383 C C . TYR A 1 181 ? 6.284 -4.304 2.503 1.00 95.31 181 TYR A C 1
ATOM 1385 O O . TYR A 1 181 ? 7.119 -4.544 1.632 1.00 95.31 181 TYR A O 1
ATOM 1393 N N . LYS A 1 182 ? 6.565 -4.399 3.805 1.00 92.31 182 LYS A N 1
ATOM 1394 C CA . LYS A 1 182 ? 7.904 -4.689 4.353 1.00 92.31 182 LYS A CA 1
ATOM 1395 C C . LYS A 1 182 ? 8.054 -6.113 4.907 1.00 92.31 182 LYS A C 1
ATOM 1397 O O . LYS A 1 182 ? 9.063 -6.419 5.532 1.00 92.31 182 LYS A O 1
ATOM 1402 N N . GLY A 1 183 ? 7.089 -6.992 4.646 1.00 90.06 183 GLY A N 1
ATOM 1403 C CA . GLY A 1 183 ? 7.075 -8.362 5.160 1.00 90.06 183 GLY A CA 1
ATOM 1404 C C . GLY A 1 183 ? 6.021 -8.585 6.243 1.00 90.06 183 GLY A C 1
ATOM 1405 O O . GLY A 1 183 ? 5.441 -7.643 6.777 1.00 90.06 183 GLY A O 1
ATOM 1406 N N . ASP A 1 184 ? 5.767 -9.854 6.563 1.00 91.44 184 ASP A N 1
ATOM 1407 C CA . ASP A 1 184 ? 4.704 -10.242 7.498 1.00 91.44 184 ASP A CA 1
ATOM 1408 C C . ASP A 1 184 ? 4.993 -9.868 8.954 1.00 91.44 184 ASP A C 1
ATOM 1410 O O . ASP A 1 184 ? 4.052 -9.741 9.729 1.00 91.44 184 ASP A O 1
ATOM 1414 N N . SER A 1 185 ? 6.268 -9.677 9.302 1.00 89.06 185 SER A N 1
ATOM 1415 C CA . SER A 1 185 ? 6.724 -9.252 10.630 1.00 89.06 185 SER A CA 1
ATOM 1416 C C . SER A 1 185 ? 6.788 -7.730 10.797 1.00 89.06 185 SER A C 1
ATOM 1418 O O . SER A 1 185 ? 7.233 -7.243 11.837 1.00 89.06 185 SER A O 1
ATOM 1420 N N . ASP A 1 186 ? 6.426 -6.956 9.767 1.00 90.06 186 ASP A N 1
ATOM 1421 C CA . ASP A 1 186 ? 6.294 -5.510 9.913 1.00 90.06 186 ASP A CA 1
ATOM 1422 C C . ASP A 1 186 ? 5.099 -5.206 10.823 1.00 90.06 186 ASP A C 1
ATOM 1424 O O . ASP A 1 186 ? 3.962 -5.588 10.538 1.00 90.06 186 ASP A O 1
ATOM 1428 N N . LYS A 1 187 ? 5.355 -4.503 11.931 1.00 91.38 187 LYS A N 1
ATOM 1429 C CA . LYS A 1 187 ? 4.331 -4.230 12.948 1.00 91.38 187 LYS A CA 1
ATOM 1430 C C . LYS A 1 187 ? 3.108 -3.515 12.373 1.00 91.38 187 LYS A C 1
ATOM 1432 O O . LYS A 1 187 ? 1.984 -3.828 12.755 1.00 91.38 187 LYS A O 1
ATOM 1437 N N . LEU A 1 188 ? 3.299 -2.560 11.460 1.00 92.00 188 LEU A N 1
ATOM 1438 C CA . LEU A 1 188 ? 2.180 -1.818 10.880 1.00 92.00 188 LEU A CA 1
ATOM 1439 C C . LEU A 1 188 ? 1.372 -2.698 9.925 1.00 92.00 188 LEU A C 1
ATOM 1441 O O . LEU A 1 188 ? 0.143 -2.602 9.902 1.00 92.00 188 LEU A O 1
ATOM 1445 N N . PHE A 1 189 ? 2.026 -3.600 9.194 1.00 94.75 189 PHE A N 1
ATOM 1446 C CA . PHE A 1 189 ? 1.333 -4.607 8.399 1.00 94.75 189 PHE A CA 1
ATOM 1447 C C . PHE A 1 189 ? 0.538 -5.596 9.264 1.00 94.75 189 PHE A C 1
ATOM 1449 O O . PHE A 1 189 ? -0.614 -5.897 8.943 1.00 94.75 189 PHE A O 1
ATOM 1456 N N . GLU A 1 190 ? 1.088 -6.062 10.389 1.00 94.62 190 GLU A N 1
ATOM 1457 C CA . GLU A 1 190 ? 0.353 -6.921 11.328 1.00 94.62 190 GLU A CA 1
ATOM 1458 C C . GLU A 1 190 ? -0.903 -6.241 11.883 1.00 94.62 190 GLU A C 1
ATOM 1460 O O . GLU A 1 190 ? -1.951 -6.879 12.016 1.00 94.62 190 GLU A O 1
ATOM 1465 N N . VAL A 1 191 ? -0.818 -4.943 12.186 1.00 95.25 191 VAL A N 1
ATOM 1466 C CA . VAL A 1 191 ? -1.976 -4.143 12.603 1.00 95.25 191 VAL A CA 1
ATOM 1467 C C . VAL A 1 191 ? -2.970 -4.020 11.450 1.00 95.25 191 VAL A C 1
ATOM 1469 O O . VAL A 1 191 ? -4.157 -4.281 11.643 1.00 95.25 191 VAL A O 1
ATOM 1472 N N . ALA A 1 192 ? -2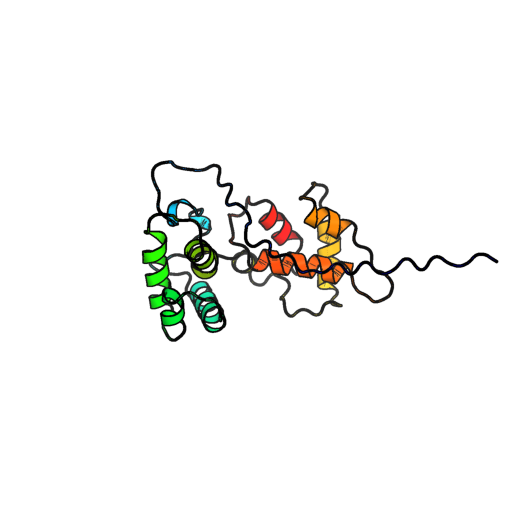.511 -3.704 10.235 1.00 96.31 192 ALA A N 1
ATOM 1473 C CA . ALA A 1 192 ? -3.377 -3.570 9.064 1.00 96.31 192 ALA A CA 1
ATOM 1474 C C . ALA A 1 192 ? -4.130 -4.875 8.751 1.00 96.31 192 ALA A C 1
ATOM 1476 O O . ALA A 1 192 ? -5.320 -4.834 8.447 1.00 96.31 192 ALA A O 1
ATOM 1477 N N . LYS A 1 193 ? -3.488 -6.036 8.926 1.00 96.06 193 LYS A N 1
ATOM 1478 C CA . LYS A 1 193 ? -4.121 -7.362 8.808 1.00 96.06 193 LYS A CA 1
ATOM 1479 C C . LYS A 1 193 ? -5.258 -7.604 9.798 1.00 96.06 193 LYS A C 1
ATOM 1481 O O . LYS A 1 193 ? -6.125 -8.421 9.514 1.00 96.06 193 LYS A O 1
ATOM 1486 N N . LYS A 1 194 ? -5.235 -6.953 10.962 1.00 95.50 194 LYS A N 1
ATOM 1487 C CA . LYS A 1 194 ? -6.270 -7.089 12.001 1.00 95.50 194 LYS A CA 1
ATOM 1488 C C . LYS A 1 194 ? -7.369 -6.041 11.857 1.00 95.50 194 LYS A C 1
ATOM 1490 O O . LYS A 1 194 ? -8.517 -6.312 12.186 1.00 95.50 194 LYS A O 1
ATOM 1495 N N . VAL A 1 195 ? -7.000 -4.843 11.411 1.00 96.62 195 VAL A N 1
ATOM 1496 C CA . VAL A 1 195 ? -7.852 -3.649 11.459 1.00 96.62 195 VAL A CA 1
ATOM 1497 C C . VAL A 1 195 ? -8.498 -3.353 10.110 1.00 96.62 195 VAL A C 1
ATOM 1499 O O . VAL A 1 195 ? -9.677 -3.031 10.054 1.00 96.62 195 VAL A O 1
ATOM 1502 N N . CYS A 1 196 ? -7.754 -3.469 9.012 1.00 97.50 196 CYS A N 1
ATOM 1503 C CA . CYS A 1 196 ? -8.186 -3.003 7.694 1.00 97.50 196 CYS A CA 1
ATOM 1504 C C . CYS A 1 196 ? -8.840 -4.088 6.838 1.00 97.50 196 CYS A C 1
ATOM 1506 O O . CYS A 1 196 ? -8.926 -3.946 5.620 1.00 97.50 196 CYS A O 1
ATOM 1508 N N . VAL A 1 197 ? -9.288 -5.181 7.449 1.00 95.69 197 VAL A N 1
ATOM 1509 C CA . VAL A 1 197 ? -9.914 -6.300 6.745 1.00 95.69 197 VAL A CA 1
ATOM 1510 C C . VAL A 1 197 ? -11.389 -6.418 7.111 1.00 95.69 197 VAL A C 1
ATOM 1512 O O . VAL A 1 197 ? -11.785 -6.118 8.236 1.00 95.69 197 VAL A O 1
ATOM 1515 N N . SER A 1 198 ? -12.223 -6.822 6.155 1.00 83.81 198 SER A N 1
ATOM 1516 C CA . SER A 1 198 ? -13.607 -7.188 6.434 1.00 83.81 198 SER A CA 1
ATOM 1517 C C . SER A 1 198 ? -13.612 -8.502 7.206 1.00 83.81 198 SER A C 1
ATOM 1519 O O . SER A 1 198 ? -13.191 -9.524 6.663 1.00 83.81 198 SER A O 1
ATOM 1521 N N . ALA A 1 199 ? -14.044 -8.433 8.464 1.00 61.84 199 ALA A N 1
ATOM 1522 C CA . ALA A 1 199 ? -14.359 -9.599 9.282 1.00 61.84 199 ALA A CA 1
ATOM 1523 C C . ALA A 1 199 ? -15.557 -10.376 8.719 1.00 61.84 199 ALA A C 1
ATOM 1525 O O . ALA A 1 199 ? -16.440 -9.726 8.107 1.00 61.84 199 ALA A O 1
#

Secondary structure (DSSP, 8-state):
-PPP---------------------S---TT--BSGGGS-GGGBPPSSS--HHHHHHHHHHHTT-TT--HHHHTTTTS-HHHHHHHHHHHHHSBP-SSHHHHHHHHHSB-BHHHHHGGGBPPTTS-TT-HHHHHHHHHHHT--S---HHHHHHHT----TT--HHHHHHHHHHHHHHHSBP--TT-HHHHHHHHHSB--

Radius of gyration: 19.69 Å; Cα contacts (8 Å, |Δi|>4): 198; chains: 1; bounding box: 55×46×57 Å